Protein AF-A0A6A4DG60-F1 (afdb_monomer_lite)

pLDDT: mean 78.98, std 19.61, range [30.08, 98.12]

Secondary structure (DSSP, 8-state):
--------EEEEEEEETTEEEEEEEETTT--EEE---B-GGGT--TTTPPTT--HHHHHHHHHHHHHHTTT-S-TTSEEEEE-TTS-EEEEEEEEEEETTEEEEEEEEEEEEEE---HHHHHHHHHHHHHHHHHHHHHHHHHHHHHHHHHHHHHHHHHHHHHHHHHHHHHHHHHHHHHHHHHHHHHHHHHHHHHHHHHHHHHHHHHHHHHHHHHHHHHHHHHHHHHHHHHHHHHHHHHHHTS--------------------------

Radius of gyration: 66.09 Å; chains: 1; bounding box: 126×56×169 Å

Organism: NCBI:txid129364

Sequence (268 aa):
MDS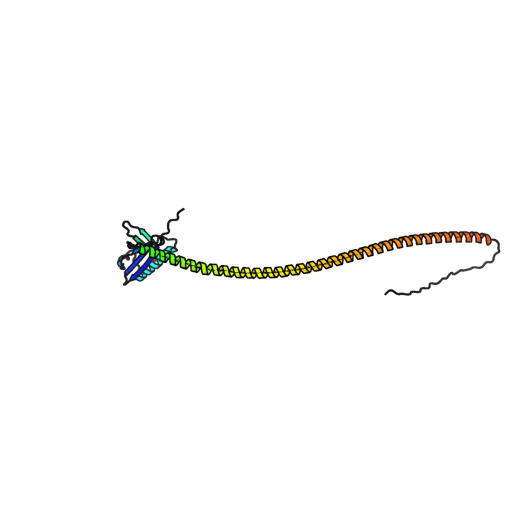APTCRYRYRLTIQSGQLRIWLEDVDSKKQWCTSRLNLENYVDLTNVLPNAKATDYVNIFHKLMNTAGDLVDSSLVSFERHKRQMFQLQLTVKVNVMQQYCLATYKFEMEPISLERIDVLESRMRDLEKEVRDLRLHGDTTHISDINSLGETVVKNERTIQKLGGDVTGLGATLGHLNGVVTSQTSSIEKLTGDANKLRQDLNGNDAEIRGLSRKVQELKLAQETTVSLDLQATAKVAAQAVGGFIGKVTLKVSSASTRRACSMWR

Structure (mmCIF, N/CA/C/O backbone):
data_AF-A0A6A4DG60-F1
#
_entry.id   AF-A0A6A4DG60-F1
#
loop_
_atom_site.group_PDB
_atom_site.id
_atom_site.type_symbol
_atom_site.label_atom_id
_atom_site.label_alt_id
_atom_site.label_comp_id
_atom_site.label_asym_id
_atom_site.label_entity_id
_atom_site.label_seq_id
_atom_site.pdbx_PDB_ins_code
_atom_site.Cartn_x
_atom_site.Cartn_y
_atom_site.Cartn_z
_atom_site.occupancy
_atom_site.B_iso_or_equiv
_atom_site.auth_seq_id
_atom_site.auth_comp_id
_atom_site.auth_asym_id
_atom_site.auth_atom_id
_atom_site.pdbx_PDB_model_num
ATOM 1 N N . MET A 1 1 ? -27.773 -8.674 4.940 1.00 31.75 1 MET A N 1
ATOM 2 C CA . MET A 1 1 ? -27.600 -9.885 5.766 1.00 31.75 1 MET A CA 1
ATOM 3 C C . MET A 1 1 ? -27.058 -9.395 7.090 1.00 31.75 1 MET A C 1
ATOM 5 O O . MET A 1 1 ? -25.871 -9.116 7.172 1.00 31.75 1 MET A O 1
ATOM 9 N N . ASP A 1 2 ? -27.944 -9.154 8.053 1.00 30.45 2 ASP A N 1
ATOM 10 C CA . ASP A 1 2 ? -27.576 -8.592 9.353 1.00 30.45 2 ASP A CA 1
ATOM 11 C C . ASP A 1 2 ? -26.876 -9.674 10.172 1.00 30.45 2 ASP A C 1
ATOM 13 O O . ASP A 1 2 ? -27.510 -10.619 10.646 1.00 30.45 2 ASP A O 1
ATOM 17 N N . SER A 1 3 ? -25.550 -9.580 10.292 1.00 30.08 3 SER A N 1
ATOM 18 C CA . SER A 1 3 ? -24.821 -10.373 11.276 1.00 30.08 3 SER A CA 1
ATOM 19 C C . SER A 1 3 ? -25.339 -9.984 12.657 1.00 30.08 3 SER A C 1
ATOM 21 O O . SER A 1 3 ? -25.403 -8.794 12.971 1.00 30.08 3 SER A O 1
ATOM 23 N N . ALA A 1 4 ? -25.720 -10.978 13.461 1.00 33.84 4 ALA A N 1
ATOM 24 C CA . ALA A 1 4 ? -26.176 -10.778 14.830 1.00 33.84 4 ALA A CA 1
ATOM 25 C C . ALA A 1 4 ? -25.233 -9.815 15.578 1.00 33.84 4 ALA A C 1
ATOM 27 O O . ALA A 1 4 ? -24.016 -9.939 15.420 1.00 33.84 4 ALA A O 1
ATOM 28 N N . PRO A 1 5 ? -25.754 -8.865 16.376 1.00 36.44 5 PRO A N 1
ATOM 29 C CA . PRO A 1 5 ? -24.901 -8.016 17.189 1.00 36.44 5 PRO A CA 1
ATOM 30 C C . PRO A 1 5 ? -24.110 -8.923 18.128 1.00 36.44 5 PRO A C 1
ATOM 32 O O . PRO A 1 5 ? -24.678 -9.585 19.001 1.00 36.44 5 PRO A O 1
ATOM 35 N N . THR A 1 6 ? -22.798 -8.996 17.914 1.00 44.72 6 THR A N 1
ATOM 36 C CA . THR A 1 6 ? -21.871 -9.631 18.845 1.00 44.72 6 THR A CA 1
ATOM 37 C C . THR A 1 6 ? -21.850 -8.754 20.086 1.00 44.72 6 THR A C 1
ATOM 39 O O . THR A 1 6 ? -21.029 -7.848 20.189 1.00 44.72 6 THR A O 1
ATOM 42 N N . CYS A 1 7 ? -22.814 -8.964 20.983 1.00 52.41 7 CYS A N 1
ATOM 43 C CA . CYS A 1 7 ? -22.962 -8.192 22.208 1.00 52.41 7 CYS A CA 1
ATOM 44 C C . CYS A 1 7 ? -21.626 -8.225 22.960 1.00 52.41 7 CYS A C 1
ATOM 46 O O . CYS A 1 7 ? -21.210 -9.269 23.474 1.00 52.41 7 CYS A O 1
ATOM 48 N N . ARG A 1 8 ? -20.901 -7.103 22.951 1.00 75.44 8 ARG A N 1
ATOM 49 C CA . ARG A 1 8 ? -19.569 -7.020 23.548 1.00 75.44 8 ARG A CA 1
ATOM 50 C C . ARG A 1 8 ? -19.741 -6.563 24.982 1.00 75.44 8 ARG A C 1
ATOM 52 O O . ARG A 1 8 ? -19.985 -5.391 25.242 1.00 75.44 8 ARG A O 1
ATOM 59 N N . TYR A 1 9 ? -19.625 -7.485 25.926 1.00 80.56 9 TYR A N 1
ATOM 60 C CA . TYR A 1 9 ? -19.723 -7.137 27.337 1.00 80.56 9 TYR A CA 1
ATOM 61 C C . TYR A 1 9 ? -18.395 -6.586 27.870 1.00 80.56 9 TYR A C 1
ATOM 63 O O . TYR A 1 9 ? -17.322 -7.140 27.625 1.00 80.56 9 TYR A O 1
ATOM 71 N N . ARG A 1 10 ? -18.466 -5.499 28.638 1.00 85.69 10 ARG A N 1
ATOM 72 C CA . ARG A 1 10 ? -17.372 -4.957 29.450 1.00 85.69 10 ARG A CA 1
ATOM 73 C C . ARG A 1 10 ? -17.606 -5.379 30.892 1.00 85.69 10 ARG A C 1
ATOM 75 O O . ARG A 1 10 ? -18.702 -5.207 31.406 1.00 85.69 10 ARG A O 1
ATOM 82 N N . TYR A 1 11 ? -16.591 -5.911 31.562 1.00 88.31 11 TYR A N 1
ATOM 83 C CA . TYR A 1 11 ? -16.739 -6.417 32.926 1.00 88.31 11 TYR A CA 1
ATOM 84 C C . TYR A 1 11 ? -15.703 -5.819 33.874 1.00 88.31 11 TYR A C 1
ATOM 86 O O . TYR A 1 11 ? -14.671 -5.285 33.463 1.00 88.31 11 TYR A O 1
ATOM 94 N N . ARG A 1 12 ? -15.984 -5.928 35.171 1.00 88.19 12 ARG A N 1
ATOM 95 C CA . ARG A 1 12 ? -15.050 -5.615 36.250 1.00 88.19 12 ARG A CA 1
ATOM 96 C C . ARG A 1 12 ? -15.292 -6.579 37.406 1.00 88.19 12 ARG A C 1
ATOM 98 O O . ARG A 1 12 ? -16.395 -6.623 37.945 1.00 88.19 12 ARG A O 1
ATOM 105 N N . LEU A 1 13 ? -14.262 -7.323 37.806 1.00 90.25 13 LEU A N 1
ATOM 106 C CA . LEU A 1 13 ? -14.281 -8.094 39.051 1.00 90.25 13 LEU A CA 1
ATOM 107 C C . LEU A 1 13 ? -13.551 -7.296 40.127 1.00 90.25 13 LEU A C 1
ATOM 109 O O . LEU A 1 13 ? -12.468 -6.766 39.888 1.00 90.25 13 LEU A O 1
ATOM 113 N N . THR A 1 14 ? -14.138 -7.206 41.313 1.00 89.62 14 THR A N 1
ATOM 114 C CA . THR A 1 14 ? -13.514 -6.555 42.468 1.00 89.62 14 THR A CA 1
ATOM 115 C C . THR A 1 14 ? -13.614 -7.457 43.683 1.00 89.62 14 THR A C 1
ATOM 117 O O . THR A 1 14 ? -14.636 -8.110 43.888 1.00 89.62 14 THR A O 1
ATOM 120 N N . ILE A 1 15 ? -12.557 -7.485 44.494 1.00 88.44 15 ILE A N 1
ATOM 121 C CA . ILE A 1 15 ? -12.552 -8.167 45.785 1.00 88.44 15 ILE A CA 1
ATOM 122 C C . ILE A 1 15 ? -12.309 -7.133 46.885 1.00 88.44 15 ILE A C 1
ATOM 124 O O . ILE A 1 15 ? -11.339 -6.379 46.841 1.00 88.44 15 ILE A O 1
ATOM 128 N N . GLN A 1 16 ? -13.224 -7.049 47.846 1.00 86.44 16 GLN A N 1
ATOM 129 C CA . GLN A 1 16 ? -13.123 -6.145 48.995 1.00 86.44 16 GLN A CA 1
ATOM 130 C C . GLN A 1 16 ? -13.434 -6.938 50.257 1.00 86.44 16 GLN A C 1
ATOM 132 O O . GLN A 1 16 ? -14.489 -7.562 50.341 1.00 86.44 16 GLN A O 1
ATOM 137 N N . SER A 1 17 ? -12.509 -6.939 51.220 1.00 83.81 17 SER A N 1
ATOM 138 C CA . SER A 1 17 ? -12.643 -7.696 52.477 1.00 83.81 17 SER A CA 1
ATOM 139 C C . SER A 1 17 ? -12.960 -9.186 52.267 1.00 83.81 17 SER A C 1
ATOM 141 O O . SER A 1 17 ? -13.747 -9.770 53.001 1.00 83.81 17 SER A O 1
ATOM 143 N N . GLY A 1 18 ? -12.384 -9.799 51.224 1.00 81.31 18 GLY A N 1
ATOM 144 C CA . GLY A 1 18 ? -12.624 -11.204 50.868 1.00 81.31 18 GLY A CA 1
ATOM 145 C C . GLY A 1 18 ? -13.935 -11.474 50.120 1.00 81.31 18 GLY A C 1
ATOM 146 O O . GLY A 1 18 ? -14.163 -12.608 49.709 1.00 81.31 18 GLY A O 1
ATOM 147 N N . GLN A 1 19 ? -14.764 -10.452 49.894 1.00 88.31 19 GLN A N 1
ATOM 148 C CA . GLN A 1 19 ? -16.028 -10.575 49.172 1.00 88.31 19 GLN A CA 1
ATOM 149 C C . GLN A 1 19 ? -15.863 -10.183 47.707 1.00 88.31 19 GLN A C 1
ATOM 151 O O . GLN A 1 19 ? -15.336 -9.110 47.397 1.00 88.31 19 GLN A O 1
ATOM 156 N N . LEU A 1 20 ? -16.348 -11.040 46.814 1.00 90.25 20 LEU A N 1
ATOM 157 C CA . LEU A 1 20 ? -16.358 -10.817 45.375 1.00 90.25 20 LEU A CA 1
ATOM 158 C C . LEU A 1 20 ? -17.560 -9.956 44.979 1.00 90.25 20 LEU A C 1
ATOM 160 O O . LEU A 1 20 ? -18.687 -10.191 45.408 1.00 90.25 20 LEU A O 1
ATOM 164 N N . ARG A 1 21 ? -17.328 -8.973 44.114 1.00 91.06 21 ARG A N 1
ATOM 165 C CA . ARG A 1 21 ? -18.372 -8.240 43.400 1.00 91.06 21 ARG A CA 1
ATOM 166 C C . ARG A 1 21 ? -18.043 -8.201 41.914 1.00 91.06 21 ARG A C 1
ATOM 168 O O . ARG A 1 21 ? -16.939 -7.799 41.535 1.00 91.06 21 ARG A O 1
ATOM 175 N N . ILE A 1 22 ? -19.017 -8.583 41.097 1.00 90.88 22 ILE A N 1
ATOM 176 C CA . ILE A 1 22 ? -18.923 -8.598 39.639 1.00 90.88 22 ILE A CA 1
ATOM 177 C C . ILE A 1 22 ? -19.819 -7.491 39.096 1.00 90.88 22 ILE A C 1
ATOM 179 O O . ILE A 1 22 ? -20.991 -7.410 39.457 1.00 90.88 22 ILE A O 1
ATOM 183 N N . TRP A 1 23 ? -19.265 -6.655 38.225 1.00 91.38 23 TRP A N 1
ATOM 184 C CA . TRP A 1 23 ? -19.994 -5.655 37.453 1.00 91.38 23 TRP A CA 1
ATOM 185 C C . TRP A 1 23 ? -19.868 -5.971 35.964 1.00 91.38 23 TRP A C 1
ATOM 187 O O . TRP A 1 23 ? -18.791 -6.362 35.500 1.00 91.38 23 TRP A O 1
ATOM 197 N N . LEU A 1 24 ? -20.963 -5.799 35.231 1.00 88.75 24 LEU A N 1
ATOM 198 C CA . LEU A 1 24 ? -21.060 -6.066 33.803 1.00 88.75 24 LEU A CA 1
ATOM 199 C C . LEU A 1 24 ? -21.816 -4.931 33.113 1.00 88.75 24 LEU A C 1
ATOM 201 O O . LEU A 1 24 ? -22.856 -4.500 33.601 1.00 88.75 24 LEU A O 1
ATOM 205 N N . GLU A 1 25 ? -21.321 -4.495 31.963 1.00 88.56 25 GLU A N 1
ATOM 206 C CA . GLU A 1 25 ? -21.954 -3.535 31.065 1.00 88.56 25 GLU A CA 1
ATOM 207 C C . GLU A 1 25 ? -22.058 -4.136 29.666 1.00 88.56 25 GLU A C 1
ATOM 209 O O . GLU A 1 25 ? -21.081 -4.646 29.121 1.00 88.56 25 GLU A O 1
ATOM 214 N N . ASP A 1 26 ? -23.233 -4.034 29.064 1.00 86.06 26 ASP A N 1
ATOM 215 C CA . ASP A 1 26 ? -23.409 -4.208 27.625 1.00 86.06 26 ASP A CA 1
ATOM 216 C C . ASP A 1 26 ? -22.914 -2.938 26.914 1.00 86.06 26 ASP A C 1
ATOM 218 O O . ASP A 1 26 ? -23.450 -1.850 27.138 1.00 86.06 26 ASP A O 1
ATOM 222 N N . VAL A 1 27 ? -21.880 -3.053 26.075 1.00 83.38 27 VAL A N 1
ATOM 223 C CA . VAL A 1 27 ? -21.260 -1.890 25.423 1.00 83.38 27 VAL A CA 1
ATOM 224 C C . VAL A 1 27 ? -22.217 -1.190 24.452 1.00 83.38 27 VAL A C 1
ATOM 226 O O . VAL A 1 27 ? -22.116 0.031 24.314 1.00 83.38 27 VAL A O 1
ATOM 229 N N . ASP A 1 28 ? -23.171 -1.901 23.855 1.00 82.31 28 ASP A N 1
ATOM 230 C CA . ASP A 1 28 ? -24.085 -1.352 22.852 1.00 82.31 28 ASP A CA 1
ATOM 231 C C . ASP A 1 28 ? -25.275 -0.656 23.525 1.00 82.31 28 ASP A C 1
ATOM 233 O O . ASP A 1 28 ? -25.578 0.528 23.292 1.00 82.31 28 ASP A O 1
ATOM 237 N N . SER A 1 29 ? -25.952 -1.390 24.414 1.00 83.69 29 SER A N 1
ATOM 238 C CA . SER A 1 29 ? -27.154 -0.888 25.086 1.00 83.69 29 SER A CA 1
ATOM 239 C C . SER A 1 29 ? -26.860 -0.040 26.322 1.00 83.69 29 SER A C 1
ATOM 241 O O . SER A 1 29 ? -27.758 0.655 26.799 1.00 83.69 29 SER A O 1
ATOM 243 N N . LYS A 1 30 ? -25.623 -0.081 26.832 1.00 87.12 30 LYS A N 1
ATOM 244 C CA . LYS A 1 30 ? -25.176 0.553 28.084 1.00 87.12 30 LYS A CA 1
ATOM 245 C C . LYS A 1 30 ? -25.900 0.081 29.333 1.00 87.12 30 LYS A C 1
ATOM 247 O O . LYS A 1 30 ? -25.758 0.693 30.386 1.00 87.12 30 LYS A O 1
ATOM 252 N N . LYS A 1 31 ? -26.656 -1.012 29.250 1.00 86.19 31 LYS A N 1
ATOM 253 C CA . LYS A 1 31 ? -27.272 -1.628 30.425 1.00 86.19 31 LYS A CA 1
ATOM 254 C C . LYS A 1 31 ? -26.194 -2.229 31.307 1.00 86.19 31 LYS A C 1
ATOM 256 O O . LYS A 1 31 ? -25.243 -2.825 30.804 1.00 86.19 31 LYS A O 1
ATOM 261 N N . GLN A 1 32 ? -26.366 -2.068 32.612 1.00 89.69 32 GLN A N 1
ATOM 262 C CA . GLN A 1 32 ? -25.414 -2.543 33.600 1.00 89.69 32 GLN A CA 1
ATOM 263 C C . GLN A 1 32 ? -26.079 -3.471 34.606 1.00 89.69 32 GLN A C 1
ATOM 265 O O . GLN A 1 32 ? -27.248 -3.298 34.956 1.00 89.69 32 GLN A O 1
ATOM 270 N N . TRP A 1 33 ? -25.300 -4.431 35.089 1.00 90.50 33 TRP A N 1
ATOM 271 C CA . TRP A 1 33 ? -25.695 -5.376 36.122 1.00 90.50 33 TRP A CA 1
ATOM 272 C C . TRP A 1 33 ? -24.580 -5.535 37.148 1.00 90.50 33 TRP A C 1
ATOM 274 O O . TRP A 1 33 ? -23.394 -5.461 36.815 1.00 90.50 33 TRP A O 1
ATOM 284 N N . CYS A 1 34 ? -24.954 -5.779 38.400 1.00 89.38 34 CYS A N 1
ATOM 285 C CA . CYS A 1 34 ? -24.008 -6.029 39.480 1.00 89.38 34 CYS A CA 1
ATOM 286 C C . CYS A 1 34 ? -24.479 -7.194 40.344 1.00 89.38 34 CYS A C 1
ATOM 288 O O . CYS A 1 34 ? -25.669 -7.346 40.605 1.00 89.38 34 CYS A O 1
ATOM 290 N N . THR A 1 35 ? -23.541 -8.003 40.825 1.00 90.12 35 THR A N 1
ATOM 291 C CA . THR A 1 35 ? -23.834 -8.946 41.908 1.00 90.12 35 THR A CA 1
ATOM 292 C C . THR A 1 35 ? -23.874 -8.209 43.247 1.00 90.12 35 THR A C 1
ATOM 294 O O . THR A 1 35 ? -23.211 -7.180 43.439 1.00 90.12 35 THR A O 1
ATOM 297 N N . SER A 1 36 ? -24.565 -8.787 44.227 1.00 87.50 36 SER A N 1
ATOM 298 C CA . SER A 1 36 ? -24.343 -8.455 45.635 1.00 87.50 36 SER A CA 1
ATOM 299 C C . SER A 1 36 ? -22.896 -8.793 46.051 1.00 87.50 36 SER A C 1
ATOM 301 O O . SER A 1 36 ? -22.090 -9.293 45.256 1.00 87.50 36 SER A O 1
ATOM 303 N N . ARG A 1 37 ? -22.505 -8.456 47.288 1.00 87.56 37 ARG A N 1
ATOM 304 C CA . ARG A 1 37 ? -21.190 -8.858 47.816 1.00 87.56 37 ARG A CA 1
ATOM 305 C C . ARG A 1 37 ? -21.229 -10.357 48.120 1.00 87.56 37 ARG A C 1
ATOM 307 O O . ARG A 1 37 ? -21.944 -10.779 49.023 1.00 87.56 37 ARG A O 1
ATOM 314 N N . LEU A 1 38 ? -20.480 -11.144 47.354 1.00 88.88 38 LEU A N 1
ATOM 315 C CA . LEU A 1 38 ? -20.484 -12.600 47.423 1.00 88.88 38 LEU A CA 1
ATOM 316 C C . LEU A 1 38 ? -19.348 -13.104 48.318 1.00 88.88 38 LEU A C 1
ATOM 318 O O . LEU A 1 38 ? -18.174 -12.845 48.047 1.00 88.88 38 LEU A O 1
ATOM 322 N N . ASN A 1 39 ? -19.698 -13.854 49.361 1.00 88.88 39 ASN A N 1
ATOM 323 C CA . ASN A 1 39 ? -18.745 -14.674 50.107 1.00 88.88 39 ASN A CA 1
ATOM 324 C C . ASN A 1 39 ? -18.365 -15.913 49.286 1.00 88.88 39 ASN A C 1
ATOM 326 O O . ASN A 1 39 ? -19.061 -16.264 48.336 1.00 88.88 39 ASN A O 1
ATOM 330 N N . LEU A 1 40 ? -17.288 -16.600 49.676 1.00 86.06 40 LEU A N 1
ATOM 331 C CA . LEU A 1 40 ? -16.830 -17.825 49.008 1.00 86.06 40 LEU A CA 1
ATOM 332 C C . LEU A 1 40 ? -17.940 -18.889 48.913 1.00 86.06 40 LEU A C 1
ATOM 334 O O . LEU A 1 40 ? -18.150 -19.467 47.854 1.00 86.06 40 LEU A O 1
ATOM 338 N N . GLU A 1 41 ? -18.706 -19.067 49.988 1.00 86.56 41 GLU A N 1
ATOM 339 C CA . GLU A 1 41 ? -19.849 -19.991 50.080 1.00 86.56 41 GLU A CA 1
ATOM 340 C C . GLU A 1 41 ? -21.007 -19.672 49.115 1.00 86.56 41 GLU A C 1
ATOM 342 O O . GLU A 1 41 ? -21.817 -20.542 48.820 1.00 86.56 41 GLU A O 1
ATOM 347 N N . ASN A 1 42 ? -21.083 -18.442 48.592 1.00 86.69 42 ASN A N 1
ATOM 348 C CA . ASN A 1 42 ? -22.170 -18.029 47.700 1.00 86.69 42 ASN A CA 1
ATOM 349 C C . ASN A 1 42 ? -21.943 -18.462 46.246 1.00 86.69 42 ASN A C 1
ATOM 351 O O . ASN A 1 42 ? -22.861 -18.367 45.437 1.00 86.69 42 ASN A O 1
ATOM 355 N N . TYR A 1 43 ? -20.723 -18.868 45.889 1.00 84.62 43 TYR A N 1
ATOM 356 C CA . TYR A 1 43 ? -20.392 -19.308 44.530 1.00 84.62 43 TYR A CA 1
ATOM 357 C C . TYR A 1 43 ? -19.584 -20.605 44.484 1.00 84.62 43 TYR A C 1
ATOM 359 O O . TYR A 1 43 ? -19.445 -21.178 43.404 1.00 84.62 43 TYR A O 1
ATOM 367 N N . VAL A 1 44 ? -19.072 -21.081 45.622 1.00 86.50 44 VAL A N 1
ATOM 368 C CA . VAL A 1 44 ? -18.384 -22.367 45.734 1.00 86.50 44 VAL A CA 1
ATOM 369 C C . VAL A 1 44 ? -19.269 -23.371 46.464 1.00 86.50 44 VAL A C 1
ATOM 371 O O . VAL A 1 44 ? -19.682 -23.142 47.597 1.00 86.50 44 VAL A O 1
ATOM 374 N N . ASP A 1 45 ? -19.513 -24.503 45.818 1.00 84.56 45 ASP A N 1
ATOM 375 C CA . ASP A 1 45 ? -20.213 -25.668 46.332 1.00 84.56 45 ASP A CA 1
ATOM 376 C C . ASP A 1 45 ? -19.311 -26.917 46.282 1.00 84.56 45 ASP A C 1
ATOM 378 O O . ASP A 1 45 ? -18.160 -26.884 45.842 1.00 84.56 45 ASP A O 1
ATOM 382 N N . LEU A 1 46 ? -19.831 -28.057 46.742 1.00 81.06 46 LEU A N 1
ATOM 383 C CA . LEU A 1 46 ? -19.087 -29.323 46.754 1.00 81.06 46 LEU A CA 1
ATOM 384 C C . LEU A 1 46 ? -18.746 -29.854 45.350 1.00 81.06 46 LEU A C 1
ATOM 386 O O . LEU A 1 46 ? -17.899 -30.735 45.225 1.00 81.06 46 LEU A O 1
ATOM 390 N N . THR A 1 47 ? -19.404 -29.354 44.304 1.00 78.12 47 THR A N 1
ATOM 391 C CA . THR A 1 47 ? -19.241 -29.809 42.916 1.00 78.12 47 THR A CA 1
ATOM 392 C C . THR A 1 47 ? -18.241 -28.968 42.127 1.00 78.12 47 THR A C 1
ATOM 394 O O . THR A 1 47 ? -17.695 -29.444 41.131 1.00 78.12 47 THR A O 1
ATOM 397 N N . ASN A 1 48 ? -17.970 -27.739 42.573 1.00 83.75 48 ASN A N 1
ATOM 398 C CA . ASN A 1 48 ? -17.083 -26.800 41.893 1.00 83.75 48 ASN A CA 1
ATOM 399 C C . ASN A 1 48 ? -15.876 -26.354 42.747 1.00 83.75 48 ASN A C 1
ATOM 401 O O . ASN A 1 48 ? -15.035 -25.604 42.253 1.00 83.75 48 ASN A O 1
ATOM 405 N N . VAL A 1 49 ? -15.743 -26.836 43.989 1.00 84.44 49 VAL A N 1
ATOM 406 C CA . VAL A 1 49 ? -14.614 -26.501 44.867 1.00 84.44 49 VAL A CA 1
ATOM 407 C C . VAL A 1 49 ? -13.267 -26.948 44.293 1.00 84.44 49 VAL A C 1
ATOM 409 O O . VAL A 1 49 ? -13.043 -28.106 43.939 1.00 84.44 49 VAL A O 1
ATOM 412 N N . LEU A 1 50 ? -12.330 -26.006 44.247 1.00 82.81 50 LEU A N 1
ATOM 413 C CA . LEU A 1 50 ? -10.936 -26.242 43.902 1.00 82.81 50 LEU A CA 1
ATOM 414 C C . LEU A 1 50 ? -10.112 -26.496 45.178 1.00 82.81 50 LEU A C 1
ATOM 416 O O . LEU A 1 50 ? -10.182 -25.692 46.117 1.00 82.81 50 LEU A O 1
ATOM 420 N N . PRO A 1 51 ? -9.300 -27.570 45.233 1.00 77.25 51 PRO A N 1
ATOM 421 C CA . PRO A 1 51 ? -8.464 -27.865 46.394 1.00 77.25 51 PRO A CA 1
ATOM 422 C C . PRO A 1 51 ? -7.500 -26.715 46.711 1.00 77.25 51 PRO A C 1
ATOM 424 O O . PRO A 1 51 ? -6.806 -26.223 45.823 1.00 77.25 51 PRO A O 1
ATOM 427 N N . ASN A 1 52 ? -7.429 -26.313 47.984 1.00 78.62 52 ASN A N 1
ATOM 428 C CA . ASN A 1 52 ? -6.557 -25.244 48.500 1.00 78.62 52 ASN A CA 1
ATOM 429 C C . ASN A 1 52 ? -6.757 -23.845 47.879 1.00 78.62 52 ASN A C 1
ATOM 431 O O . ASN A 1 52 ? -5.930 -22.961 48.110 1.00 78.62 52 ASN A O 1
ATOM 435 N N . ALA A 1 53 ? -7.837 -23.615 47.128 1.00 84.81 53 ALA A N 1
ATOM 436 C CA . ALA A 1 53 ? -8.089 -22.329 46.488 1.00 84.81 53 ALA A CA 1
ATOM 437 C C . ALA A 1 53 ? -8.726 -21.318 47.452 1.00 84.81 53 ALA A C 1
ATOM 439 O O . ALA A 1 53 ? -9.720 -21.599 48.127 1.00 84.81 53 ALA A O 1
ATOM 440 N N . LYS A 1 54 ? -8.176 -20.104 47.477 1.00 86.88 54 LYS A N 1
ATOM 441 C CA . LYS A 1 54 ? -8.746 -18.943 48.168 1.00 86.88 54 LYS A CA 1
ATOM 442 C C . LYS A 1 54 ? -9.628 -18.140 47.215 1.00 86.88 54 LYS A C 1
ATOM 444 O O . LYS A 1 54 ? -9.505 -18.249 46.000 1.00 86.88 54 LYS A O 1
ATOM 449 N N . ALA A 1 55 ? -10.459 -17.248 47.758 1.00 85.44 55 ALA A N 1
ATOM 450 C CA . ALA A 1 55 ? -11.308 -16.347 46.966 1.00 85.44 55 ALA A CA 1
ATOM 451 C C . ALA A 1 55 ? -10.529 -15.578 45.875 1.00 85.44 55 ALA A C 1
ATOM 453 O O . ALA A 1 55 ? -11.023 -15.397 44.767 1.00 85.44 55 ALA A O 1
ATOM 454 N N . THR A 1 56 ? -9.285 -15.176 46.153 1.00 87.69 56 THR A N 1
ATOM 455 C CA . THR A 1 56 ? -8.398 -14.524 45.176 1.00 87.69 56 THR A CA 1
ATOM 456 C C . THR A 1 56 ? -8.056 -15.415 43.985 1.00 87.69 56 THR A C 1
ATOM 458 O O . THR A 1 56 ? -7.981 -14.926 42.861 1.00 87.69 56 THR A O 1
ATOM 461 N N . ASP A 1 57 ? -7.884 -16.717 44.212 1.00 88.12 57 ASP A N 1
ATOM 462 C CA . ASP A 1 57 ? -7.531 -17.677 43.167 1.00 88.12 57 ASP A CA 1
ATOM 463 C C . ASP A 1 57 ? -8.711 -17.876 42.213 1.00 88.12 57 ASP A C 1
ATOM 465 O O . ASP A 1 57 ? -8.535 -17.808 40.997 1.00 88.12 57 ASP A O 1
ATOM 469 N N . TYR A 1 58 ? -9.932 -17.992 42.750 1.00 87.56 58 TYR A N 1
ATOM 470 C CA . TYR A 1 58 ? -11.156 -18.024 41.942 1.00 87.56 58 TYR A CA 1
ATOM 471 C C . TYR A 1 58 ? -11.316 -16.755 41.100 1.00 87.56 58 TYR A C 1
ATOM 473 O O . TYR A 1 58 ? -11.560 -16.844 39.900 1.00 87.56 58 TYR A O 1
ATOM 481 N N . VAL A 1 59 ? -11.113 -15.570 41.687 1.00 86.88 59 VAL A N 1
ATOM 482 C CA . VAL A 1 59 ? -11.208 -14.299 40.947 1.00 86.88 59 VAL A CA 1
ATOM 483 C C . VAL A 1 59 ? -10.191 -14.231 39.811 1.00 86.88 59 VAL A C 1
ATOM 485 O O . VAL A 1 59 ? -10.544 -13.809 38.711 1.00 86.88 59 VAL A O 1
ATOM 488 N N . ASN A 1 60 ? -8.957 -14.685 40.037 1.00 87.25 60 ASN A N 1
ATOM 489 C CA . ASN A 1 60 ? -7.932 -14.737 38.996 1.00 87.25 60 ASN A CA 1
ATOM 490 C C . ASN A 1 60 ? -8.320 -15.697 37.862 1.00 87.25 60 ASN A C 1
ATOM 492 O O . ASN A 1 60 ? -8.137 -15.370 36.687 1.00 87.25 60 ASN A O 1
ATOM 496 N N . ILE A 1 61 ? -8.897 -16.855 38.196 1.00 86.31 61 ILE A N 1
ATOM 497 C CA . ILE A 1 61 ? -9.407 -17.821 37.215 1.00 86.31 61 ILE A CA 1
ATOM 498 C C . ILE A 1 61 ? -10.549 -17.206 36.403 1.00 86.31 61 ILE A C 1
ATOM 500 O O . ILE A 1 61 ? -10.512 -17.255 35.175 1.00 86.31 61 ILE A O 1
ATOM 504 N N . PHE A 1 62 ? -11.525 -16.578 37.061 1.00 87.88 62 PHE A N 1
ATOM 505 C CA . PHE A 1 62 ? -12.643 -15.913 36.390 1.00 87.88 62 PHE A CA 1
ATOM 506 C C . PHE A 1 62 ? -12.157 -14.777 35.492 1.00 87.88 62 PHE A C 1
ATOM 508 O O . PHE A 1 62 ? -12.603 -14.658 34.356 1.00 87.88 62 PHE A O 1
ATOM 515 N N . HIS A 1 63 ? -11.193 -13.979 35.954 1.00 86.19 63 HIS A N 1
ATOM 516 C CA . HIS A 1 63 ? -10.605 -12.906 35.160 1.00 86.19 63 HIS A CA 1
ATOM 517 C C . HIS A 1 63 ? -9.887 -13.442 33.917 1.00 86.19 63 HIS A C 1
ATOM 519 O O . HIS A 1 63 ? -10.033 -12.885 32.830 1.00 86.19 63 HIS A O 1
ATOM 525 N N . LYS A 1 64 ? -9.128 -14.536 34.059 1.00 85.06 64 LYS A N 1
ATOM 526 C CA . LYS A 1 64 ? -8.480 -15.211 32.931 1.00 85.06 64 LYS A CA 1
ATOM 527 C C . LYS A 1 64 ? -9.520 -15.733 31.941 1.00 85.06 64 LYS A C 1
ATOM 529 O O . LYS A 1 64 ? -9.382 -15.492 30.749 1.00 85.06 64 LYS A O 1
ATOM 534 N N . LEU A 1 65 ? -10.578 -16.376 32.434 1.00 83.44 65 LEU A N 1
ATOM 535 C CA . LEU A 1 65 ? -11.650 -16.923 31.606 1.00 83.44 65 LEU A CA 1
ATOM 536 C C . LEU A 1 65 ? -12.379 -15.830 30.811 1.00 83.44 65 LEU A C 1
ATOM 538 O O . LEU A 1 65 ? -12.554 -15.964 29.604 1.00 83.44 65 LEU A O 1
ATOM 542 N N . MET A 1 66 ? -12.735 -14.726 31.471 1.00 80.12 66 MET A N 1
ATOM 543 C CA . MET A 1 66 ? -13.441 -13.597 30.858 1.00 80.12 66 MET A CA 1
ATOM 544 C C . MET A 1 66 ? -12.584 -12.844 29.824 1.00 80.12 66 MET A C 1
ATOM 546 O O . MET A 1 66 ? -13.126 -12.341 28.845 1.00 80.12 66 MET A O 1
ATOM 550 N N . ASN A 1 67 ? -11.256 -12.813 29.990 1.00 78.88 67 ASN A N 1
ATOM 551 C CA . ASN A 1 67 ? -10.335 -12.276 28.982 1.00 78.88 67 ASN A CA 1
ATOM 552 C C . ASN A 1 67 ? -10.166 -13.224 27.783 1.00 78.88 67 ASN A C 1
ATOM 554 O O . ASN A 1 67 ? -10.133 -12.775 26.642 1.00 78.88 67 ASN A O 1
ATOM 558 N N . THR A 1 68 ? -10.049 -14.535 28.027 1.00 70.62 68 THR A N 1
ATOM 559 C CA . THR A 1 68 ? -9.829 -15.543 26.972 1.00 70.62 68 THR A CA 1
ATOM 560 C C . THR A 1 68 ? -11.088 -15.828 26.147 1.00 70.62 68 THR A C 1
ATOM 562 O O . THR A 1 68 ? -10.975 -16.236 24.993 1.00 70.62 68 THR A O 1
ATOM 565 N N . ALA A 1 69 ? -12.283 -15.565 26.687 1.00 61.00 69 ALA A N 1
ATOM 566 C CA . ALA A 1 69 ? -13.557 -15.717 25.978 1.00 61.00 69 ALA A CA 1
ATOM 567 C C . ALA A 1 69 ? -13.670 -14.865 24.694 1.00 61.00 69 ALA A C 1
ATOM 569 O O . ALA A 1 69 ? -14.523 -15.149 23.858 1.00 61.00 69 ALA A O 1
ATOM 570 N N . GLY A 1 70 ? -12.816 -13.847 24.519 1.00 52.97 70 GLY A N 1
ATOM 571 C CA . GLY A 1 70 ? -12.728 -13.063 23.282 1.00 52.97 70 GLY A CA 1
ATOM 572 C C . GLY A 1 70 ? -11.923 -13.714 22.146 1.00 52.97 70 GLY A C 1
ATOM 573 O O . GLY A 1 70 ? -12.139 -13.342 20.998 1.00 52.97 70 GLY A O 1
ATOM 574 N N . ASP A 1 71 ? -11.041 -14.675 22.449 1.00 52.09 71 ASP A N 1
ATOM 575 C CA . ASP A 1 71 ? -10.062 -15.248 21.501 1.00 52.09 71 ASP A CA 1
ATOM 576 C C . ASP A 1 71 ? -10.291 -16.738 21.185 1.00 52.09 71 ASP A C 1
ATOM 578 O O . ASP A 1 71 ? -9.745 -17.258 20.209 1.00 52.09 71 ASP A O 1
ATOM 582 N N . LEU A 1 72 ? -11.063 -17.465 22.001 1.00 45.88 72 LEU A N 1
ATOM 583 C CA . LEU A 1 72 ? -11.217 -18.915 21.861 1.00 45.88 72 LEU A CA 1
ATOM 584 C C . LEU A 1 72 ? -12.522 -19.291 21.143 1.00 45.88 72 LEU A C 1
ATOM 586 O O . LEU A 1 72 ? -13.600 -18.830 21.503 1.00 45.88 72 LEU A O 1
ATOM 590 N N . VAL A 1 73 ? -12.422 -20.239 20.205 1.00 48.97 73 VAL A N 1
ATOM 591 C CA . VAL A 1 73 ? -13.523 -20.890 19.452 1.00 48.97 73 VAL A CA 1
ATOM 592 C C . VAL A 1 73 ? -14.582 -21.545 20.367 1.00 48.97 73 VAL A C 1
ATOM 594 O O . VAL A 1 73 ? -15.657 -21.931 19.920 1.00 48.97 73 VAL A O 1
ATOM 597 N N . ASP A 1 74 ? -14.305 -21.645 21.666 1.00 51.16 74 ASP A N 1
ATOM 598 C CA . ASP A 1 74 ? -15.157 -22.267 22.675 1.00 51.16 74 ASP A CA 1
ATOM 599 C C . ASP A 1 74 ? -15.952 -21.181 23.435 1.00 51.16 74 ASP A C 1
ATOM 601 O O . ASP A 1 74 ? -15.759 -20.956 24.632 1.00 51.16 74 ASP A O 1
ATOM 605 N N . SER A 1 75 ? -16.886 -20.500 22.750 1.00 55.69 75 SER A N 1
ATOM 606 C CA . SER A 1 75 ? -17.866 -19.563 23.355 1.00 55.69 75 SER A CA 1
ATOM 607 C C . SER A 1 75 ? -18.798 -20.221 24.396 1.00 55.69 75 SER A C 1
ATOM 609 O O . SER A 1 75 ? -19.743 -19.607 24.878 1.00 55.69 75 SER A O 1
ATOM 611 N N . SER A 1 76 ? -18.544 -21.485 24.736 1.00 61.22 76 SER A N 1
ATOM 612 C CA . SER A 1 76 ? -19.280 -22.324 25.675 1.00 61.22 76 SER A CA 1
ATOM 613 C C . SER A 1 76 ? -18.866 -22.118 27.142 1.00 61.22 76 SER A C 1
ATOM 615 O O . SER A 1 76 ? -19.610 -22.511 28.037 1.00 61.22 76 SER A O 1
ATOM 617 N N . LEU A 1 77 ? -17.699 -21.511 27.413 1.00 71.38 77 LEU A N 1
ATOM 618 C CA . LEU A 1 77 ? -17.154 -21.384 28.777 1.00 71.38 77 LEU A CA 1
ATOM 619 C C . LEU A 1 77 ? -17.649 -20.162 29.551 1.00 71.38 77 LEU A C 1
ATOM 621 O O . LEU A 1 77 ? -17.608 -20.151 30.780 1.00 71.38 77 LEU A O 1
ATOM 625 N N . VAL A 1 78 ? -18.100 -19.133 28.843 1.00 77.56 78 VAL A N 1
ATOM 626 C CA . VAL A 1 78 ? -18.728 -17.952 29.429 1.00 77.56 78 VAL A CA 1
ATOM 627 C C . VAL A 1 78 ? -20.054 -17.784 28.722 1.00 77.56 78 VAL A C 1
ATOM 629 O O . VAL A 1 78 ? -20.089 -17.501 27.528 1.00 77.56 78 VAL A O 1
ATOM 632 N N . SER A 1 79 ? -21.142 -17.982 29.454 1.00 78.44 79 SER A N 1
ATOM 633 C CA . SER A 1 79 ? -22.488 -17.810 28.922 1.00 78.44 79 SER A CA 1
ATOM 634 C C . SER A 1 79 ? -23.248 -16.763 29.716 1.00 78.44 79 SER A C 1
ATOM 636 O O . SER A 1 79 ? -23.079 -16.591 30.926 1.00 78.44 79 SER A O 1
ATOM 638 N N . PHE A 1 80 ? -24.067 -16.029 28.977 1.00 77.69 80 PHE A N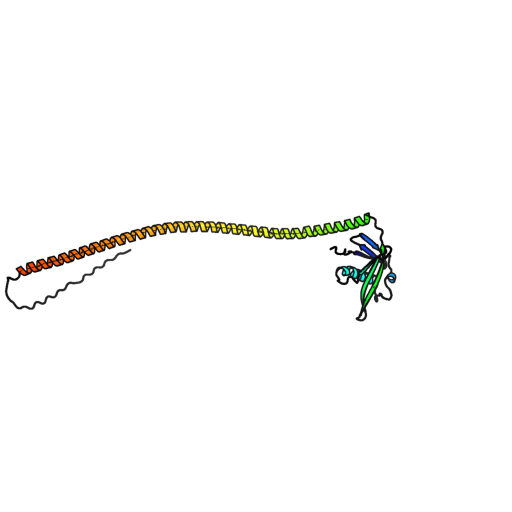 1
ATOM 639 C CA . PHE A 1 80 ? -24.860 -14.924 29.472 1.00 77.69 80 PHE A CA 1
ATOM 640 C C . PHE A 1 80 ? -26.326 -15.273 29.243 1.00 77.69 80 PHE A C 1
ATOM 642 O O . PHE A 1 80 ? -26.804 -15.252 28.108 1.00 77.69 80 PHE A O 1
ATOM 649 N N . GLU A 1 81 ? -27.042 -15.614 30.311 1.00 76.00 81 GLU A N 1
ATOM 650 C CA . GLU A 1 81 ? -28.459 -15.954 30.234 1.00 76.00 81 GLU A CA 1
ATOM 651 C C . GLU A 1 81 ? -29.313 -14.822 30.796 1.00 76.00 81 GLU A C 1
ATOM 653 O O . GLU A 1 81 ? -29.188 -14.404 31.951 1.00 76.00 81 GLU A O 1
ATOM 658 N N . ARG A 1 82 ? -30.232 -14.320 29.968 1.00 69.69 82 ARG A N 1
ATOM 659 C CA . ARG A 1 82 ? -31.211 -13.327 30.401 1.00 69.69 82 ARG A CA 1
ATOM 660 C C . ARG A 1 82 ? -32.455 -14.038 30.922 1.00 69.69 82 ARG A C 1
ATOM 662 O O . ARG A 1 82 ? -33.255 -14.550 30.141 1.00 69.69 82 ARG A O 1
ATOM 669 N N . HIS A 1 83 ? -32.631 -14.043 32.240 1.00 67.19 83 HIS A N 1
ATOM 670 C CA . HIS A 1 83 ? -33.786 -14.663 32.888 1.00 67.19 83 HIS A CA 1
ATOM 671 C C . HIS A 1 83 ? -35.024 -13.754 32.859 1.00 67.19 83 HIS A C 1
ATOM 673 O O . HIS A 1 83 ? -34.958 -12.542 32.618 1.00 67.19 83 HIS A O 1
ATOM 679 N N . LYS A 1 84 ? -36.203 -14.344 33.095 1.00 51.72 84 LYS A N 1
ATOM 680 C CA . LYS A 1 84 ? -37.465 -13.592 33.200 1.00 51.72 84 LYS A CA 1
ATOM 681 C C . LYS A 1 84 ? -37.429 -12.723 34.471 1.00 51.72 84 LYS A C 1
ATOM 683 O O . LYS A 1 84 ? -37.096 -13.234 35.532 1.00 51.72 84 LYS A O 1
ATOM 688 N N . ARG A 1 85 ? -37.850 -11.447 34.364 1.00 54.66 85 ARG A N 1
ATOM 689 C CA . ARG A 1 85 ? -37.868 -10.382 35.413 1.00 54.66 85 ARG A CA 1
ATOM 690 C C . ARG A 1 85 ? -36.614 -9.490 35.541 1.00 54.66 85 ARG A C 1
ATOM 692 O O . ARG A 1 85 ? -36.335 -9.016 36.631 1.00 54.66 85 ARG A O 1
ATOM 699 N N . GLN A 1 86 ? -35.902 -9.194 34.448 1.00 62.28 86 GLN A N 1
ATOM 700 C CA . GLN A 1 86 ? -34.737 -8.269 34.413 1.00 62.28 86 GLN A CA 1
ATOM 701 C C . GLN A 1 86 ? -33.471 -8.754 35.144 1.00 62.28 86 GLN A C 1
ATOM 703 O O . GLN A 1 86 ? -32.442 -8.085 35.056 1.00 62.28 86 GLN A O 1
ATOM 708 N N . MET A 1 87 ? -33.520 -9.916 35.796 1.00 62.03 87 MET A N 1
ATOM 709 C CA . MET A 1 87 ? -32.349 -10.567 36.378 1.00 62.03 87 MET A CA 1
ATOM 710 C C . MET A 1 87 ? -31.479 -11.156 35.271 1.00 62.03 87 MET A C 1
ATOM 712 O O . MET A 1 87 ? -31.975 -11.754 34.309 1.00 62.03 87 MET A O 1
ATOM 716 N N . PHE A 1 88 ? -30.177 -10.955 35.401 1.00 82.12 88 PHE A N 1
ATOM 717 C CA . PHE A 1 88 ? -29.189 -11.395 34.430 1.00 82.12 88 PHE A CA 1
ATOM 718 C C . PHE A 1 88 ? -28.290 -12.431 35.093 1.00 82.12 88 PHE A C 1
ATOM 720 O O . PHE A 1 88 ? -27.836 -12.208 36.211 1.00 82.12 88 PHE A O 1
ATOM 727 N N . GLN A 1 89 ? -28.064 -13.573 34.449 1.00 85.19 89 GLN A N 1
ATOM 728 C CA . GLN A 1 89 ? -27.241 -14.638 35.008 1.00 85.19 89 GLN A CA 1
ATOM 729 C C . GLN A 1 89 ? -25.964 -14.791 34.189 1.00 85.19 89 GLN A C 1
ATOM 731 O O . GLN A 1 89 ? -26.001 -15.033 32.983 1.00 85.19 89 GLN A O 1
ATOM 736 N N . LEU A 1 90 ? -24.830 -14.652 34.869 1.00 86.75 90 LEU A N 1
ATOM 737 C CA . LEU A 1 90 ? -23.520 -14.973 34.326 1.00 86.75 90 LEU A CA 1
ATOM 738 C C . LEU A 1 90 ? -23.171 -16.404 34.725 1.00 86.75 90 LEU A C 1
ATOM 740 O O . LEU A 1 90 ? -23.146 -16.723 35.914 1.00 86.75 90 LEU A O 1
ATOM 744 N N . GLN A 1 91 ? -22.865 -17.247 33.747 1.00 88.31 91 GLN A N 1
ATOM 745 C CA . GLN A 1 91 ? -22.384 -18.598 33.985 1.00 88.31 91 GLN A CA 1
ATOM 746 C C . GLN A 1 91 ? -20.954 -18.747 33.458 1.00 88.31 91 GLN A C 1
ATOM 748 O O . GLN A 1 91 ? -20.677 -18.523 32.280 1.00 88.31 91 GLN A O 1
ATOM 753 N N . LEU A 1 92 ? -20.049 -19.135 34.356 1.00 86.56 92 LEU A N 1
ATOM 754 C CA . LEU A 1 92 ? -18.644 -19.404 34.073 1.00 86.56 92 LEU A CA 1
ATOM 755 C C . LEU A 1 92 ? -18.377 -20.897 34.233 1.00 86.56 92 LEU A C 1
ATOM 757 O O . LEU A 1 92 ? -18.665 -21.469 35.282 1.00 86.56 92 LEU A O 1
ATOM 761 N N . THR A 1 93 ? -17.782 -21.520 33.226 1.00 86.25 93 THR A N 1
ATOM 762 C CA . THR A 1 93 ? -17.396 -22.929 33.257 1.00 86.25 93 THR A CA 1
ATOM 763 C C . THR A 1 93 ? -15.880 -23.045 33.143 1.00 86.25 93 THR A C 1
ATOM 765 O O . THR A 1 93 ? -15.270 -22.662 32.146 1.00 86.25 93 THR A O 1
ATOM 768 N N . VAL A 1 94 ? -15.254 -23.581 34.188 1.00 84.69 94 VAL A N 1
ATOM 769 C CA . VAL A 1 94 ? -13.805 -23.748 34.307 1.00 84.69 94 VAL A CA 1
ATOM 770 C C . VAL A 1 94 ? -13.446 -25.210 34.060 1.00 84.69 94 VAL A C 1
ATOM 772 O O . VAL A 1 94 ? -13.970 -26.107 34.717 1.00 84.69 94 VAL A O 1
ATOM 775 N N . LYS A 1 95 ? -12.517 -25.453 33.129 1.00 82.44 95 LYS A N 1
ATOM 776 C CA . LYS A 1 95 ? -11.911 -26.775 32.914 1.00 82.44 95 LYS A CA 1
ATOM 777 C C . LYS A 1 95 ? -10.882 -27.034 34.019 1.00 82.44 95 LYS A C 1
ATOM 779 O O . LYS A 1 95 ? -9.875 -26.333 34.092 1.00 82.44 95 LYS A O 1
ATOM 784 N N . VAL A 1 96 ? -11.125 -28.035 34.858 1.00 76.12 96 VAL A N 1
ATOM 785 C CA . VAL A 1 96 ? -10.249 -28.430 35.970 1.00 76.12 96 VAL A CA 1
ATOM 786 C C . VAL A 1 96 ? -9.684 -29.815 35.675 1.00 76.12 96 VAL A C 1
ATOM 788 O O . VAL A 1 96 ? -10.421 -30.713 35.281 1.00 76.12 96 VAL A O 1
ATOM 791 N N . ASN A 1 97 ? -8.372 -29.996 35.832 1.00 72.19 97 ASN A N 1
ATOM 792 C CA . ASN A 1 97 ? -7.732 -31.301 35.675 1.00 72.19 97 ASN A CA 1
ATOM 793 C C . ASN A 1 97 ? -7.586 -31.958 37.049 1.00 72.19 97 ASN A C 1
ATOM 795 O O . ASN A 1 97 ? -6.891 -31.428 37.918 1.00 72.19 97 ASN A O 1
ATOM 799 N N . VAL A 1 98 ? -8.243 -33.098 37.235 1.00 65.75 98 VAL A N 1
ATOM 800 C CA . VAL A 1 98 ? -8.183 -33.899 38.455 1.00 65.75 98 VAL A CA 1
ATOM 801 C C . VAL A 1 98 ? -7.821 -35.326 38.059 1.00 65.75 98 VAL A C 1
ATOM 803 O O . VAL A 1 98 ? -8.529 -35.961 37.286 1.00 65.75 98 VAL A O 1
ATOM 806 N N . MET A 1 99 ? -6.704 -35.837 38.588 1.00 62.03 99 MET A N 1
ATOM 807 C CA . MET A 1 99 ? -6.268 -37.231 38.400 1.00 62.03 99 MET A CA 1
ATOM 808 C C . MET A 1 99 ? -6.249 -37.706 36.930 1.00 62.03 99 MET A C 1
ATOM 810 O O . MET A 1 99 ? -6.726 -38.792 36.623 1.00 62.03 99 MET A O 1
ATOM 814 N N . GLN A 1 100 ? -5.681 -36.902 36.020 1.00 66.44 100 GLN A N 1
ATOM 815 C CA . GLN A 1 100 ? -5.567 -37.202 34.577 1.00 66.44 100 GLN A CA 1
ATOM 816 C C . GLN A 1 100 ? -6.904 -37.217 33.806 1.00 66.44 100 GLN A C 1
ATOM 818 O O . GLN A 1 100 ? -6.924 -37.557 32.623 1.00 66.44 100 GLN A O 1
ATOM 823 N N . GLN A 1 101 ? -8.005 -36.787 34.430 1.00 69.31 101 GLN A N 1
ATOM 824 C CA . GLN A 1 101 ? -9.293 -36.523 33.785 1.00 69.31 101 GLN A CA 1
ATOM 825 C C . GLN A 1 101 ? -9.665 -35.039 33.923 1.00 69.31 101 GLN A C 1
ATOM 827 O O . GLN A 1 101 ? -9.272 -34.364 34.874 1.00 69.31 101 GLN A O 1
ATOM 832 N N . TYR A 1 102 ? -10.417 -34.507 32.958 1.00 70.69 102 TYR A N 1
ATOM 833 C CA . TYR A 1 102 ? -10.906 -33.128 33.006 1.00 70.69 102 TYR A CA 1
ATOM 834 C C . TYR A 1 102 ? -12.354 -33.103 33.491 1.00 70.69 102 TYR A C 1
ATOM 836 O O . TYR A 1 102 ? -13.202 -33.792 32.927 1.00 70.69 102 TYR A O 1
ATOM 844 N N . CYS A 1 103 ? -12.651 -32.276 34.491 1.00 75.12 103 CYS A N 1
ATOM 845 C CA . CYS A 1 103 ? -14.013 -31.951 34.899 1.00 75.12 103 CYS A CA 1
ATOM 846 C C . CYS A 1 103 ? -14.338 -30.477 34.613 1.00 75.12 103 CYS A C 1
ATOM 848 O O . CYS A 1 103 ? -13.451 -29.626 34.498 1.00 75.12 103 CYS A O 1
ATOM 850 N N . LEU A 1 104 ? -15.629 -30.184 34.447 1.00 82.38 104 LEU A N 1
ATOM 851 C CA . LEU A 1 104 ? -16.142 -28.840 34.193 1.00 82.38 104 LEU A CA 1
ATOM 852 C C . LEU A 1 104 ? -16.792 -28.303 35.469 1.00 82.38 104 LEU A C 1
ATOM 854 O O . LEU A 1 104 ? -17.919 -28.667 35.795 1.00 82.38 104 LEU A O 1
ATOM 858 N N . ALA A 1 105 ? -16.087 -27.428 36.180 1.00 85.19 105 ALA A N 1
ATOM 859 C CA . ALA A 1 105 ? -16.635 -26.722 37.332 1.00 85.19 105 ALA A CA 1
ATOM 860 C C . ALA A 1 105 ? -17.464 -25.531 36.836 1.00 85.19 105 ALA A C 1
ATOM 862 O O . ALA A 1 105 ? -16.938 -24.657 36.146 1.00 85.19 105 ALA A O 1
ATOM 863 N N . THR A 1 106 ? -18.755 -25.499 37.162 1.00 87.19 106 THR A N 1
ATOM 864 C CA . THR A 1 106 ? -19.666 -24.431 36.725 1.00 87.19 106 THR A CA 1
ATOM 865 C C . THR A 1 106 ? -20.016 -23.514 37.891 1.00 87.19 106 THR A C 1
ATOM 867 O O . THR A 1 106 ? -20.352 -23.973 38.979 1.00 87.19 106 THR A O 1
ATOM 870 N N . TYR A 1 107 ? -19.958 -22.211 37.641 1.00 88.69 107 TYR A N 1
ATOM 871 C CA . TYR A 1 107 ? -20.247 -21.147 38.593 1.00 88.69 107 TYR A CA 1
ATOM 872 C C . TYR A 1 107 ? -21.342 -20.267 38.006 1.00 88.69 107 TYR A C 1
ATOM 874 O O . TYR A 1 107 ? -21.225 -19.820 36.864 1.00 88.69 107 TYR A O 1
ATOM 882 N N . LYS A 1 108 ? -22.405 -20.023 38.771 1.00 88.56 108 LYS A N 1
ATOM 883 C CA . LYS A 1 108 ? -23.547 -19.213 38.338 1.00 88.56 108 LYS A CA 1
ATOM 884 C C . LYS A 1 108 ? -23.686 -18.003 39.243 1.00 88.56 108 LYS A C 1
ATOM 886 O O . LYS A 1 108 ? -23.698 -18.136 40.461 1.00 88.56 108 LYS A O 1
ATOM 891 N N . PHE A 1 109 ? -23.817 -16.834 38.634 1.00 89.00 109 PHE A N 1
ATOM 892 C CA . PHE A 1 109 ? -23.930 -15.564 39.330 1.00 89.00 109 PHE A CA 1
ATOM 893 C C . PHE A 1 109 ? -25.209 -14.873 38.898 1.00 89.00 109 PHE A C 1
ATOM 895 O O . PHE A 1 109 ? -25.3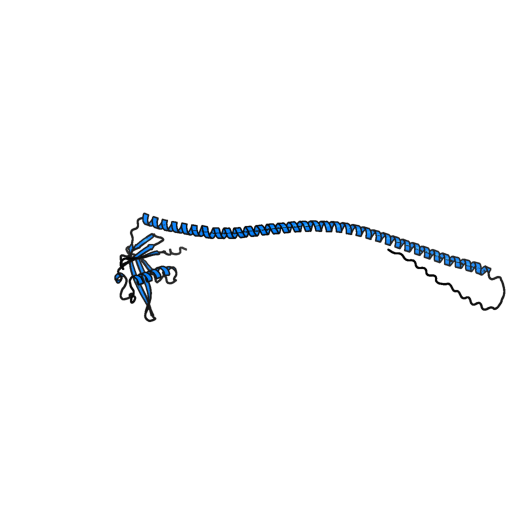52 -14.487 37.738 1.00 89.00 109 PHE A O 1
ATOM 902 N N . GLU A 1 110 ? -26.131 -14.705 39.836 1.00 88.38 110 GLU A N 1
ATOM 903 C CA . GLU A 1 110 ? -27.301 -13.862 39.631 1.00 88.38 110 GLU A CA 1
ATOM 904 C C . GLU A 1 110 ? -26.908 -12.396 39.823 1.00 88.38 110 GLU A C 1
ATOM 906 O O . GLU A 1 110 ? -26.272 -12.021 40.812 1.00 88.38 110 GLU A O 1
ATOM 911 N N . MET A 1 111 ? -27.249 -11.572 38.837 1.00 88.12 111 MET A N 1
ATOM 912 C CA . MET A 1 111 ? -26.907 -10.160 38.787 1.00 88.12 111 MET A CA 1
ATOM 913 C C . MET A 1 111 ? -28.176 -9.318 38.733 1.00 88.12 111 MET A C 1
ATOM 915 O O . MET A 1 111 ? -29.098 -9.575 37.948 1.00 88.12 111 MET A O 1
ATOM 919 N N . GLU A 1 112 ? -28.187 -8.273 39.547 1.00 86.81 112 GLU A N 1
ATOM 920 C CA . GLU A 1 112 ? -29.277 -7.314 39.627 1.00 86.81 112 GLU A CA 1
ATOM 921 C C . GLU A 1 112 ? -29.044 -6.180 38.622 1.00 86.81 112 GLU A C 1
ATOM 923 O O . GLU A 1 112 ? -27.903 -5.729 38.453 1.00 86.81 112 GLU A O 1
ATOM 928 N N . PRO A 1 113 ? -30.096 -5.712 37.927 1.00 86.56 113 PRO A N 1
ATOM 929 C CA . PRO A 1 113 ? -29.978 -4.586 37.016 1.00 86.56 113 PRO A CA 1
ATOM 930 C C . PRO A 1 113 ? -29.665 -3.307 37.792 1.00 86.56 113 PRO A C 1
ATOM 932 O O . PRO A 1 113 ? -30.302 -2.992 38.796 1.00 86.56 113 PRO A O 1
ATOM 935 N N . ILE A 1 114 ? -28.714 -2.533 37.283 1.00 85.81 114 ILE A N 1
ATOM 936 C CA . ILE A 1 114 ? -28.438 -1.191 37.784 1.00 85.81 114 ILE A CA 1
ATOM 937 C C . ILE A 1 114 ? -29.390 -0.231 37.072 1.00 85.81 114 ILE A C 1
ATOM 939 O O . ILE A 1 114 ? -29.433 -0.182 35.840 1.00 85.81 114 ILE A O 1
ATOM 943 N N . SER A 1 115 ? -30.165 0.529 37.846 1.00 83.62 115 SER A N 1
ATOM 944 C CA . SER A 1 115 ? -30.956 1.629 37.299 1.00 83.62 115 SER A CA 1
ATOM 945 C C . SER A 1 115 ? -30.008 2.749 36.898 1.00 83.62 115 SER A C 1
ATOM 947 O O . SER A 1 115 ? -29.371 3.348 37.759 1.00 83.62 115 SER A O 1
ATOM 949 N N . LEU A 1 116 ? -29.911 3.007 35.598 1.00 83.38 116 LEU A N 1
ATOM 950 C CA . LEU A 1 116 ? -29.105 4.090 35.052 1.00 83.38 116 LEU A CA 1
ATOM 951 C C . LEU A 1 116 ? -30.009 5.225 34.610 1.00 83.38 116 LEU A C 1
ATOM 953 O O . LEU A 1 116 ? -31.033 4.999 33.954 1.00 83.38 116 LEU A O 1
ATOM 957 N N . GLU A 1 117 ? -29.600 6.447 34.916 1.00 88.44 117 GLU A N 1
ATOM 958 C CA . GLU A 1 117 ? -30.218 7.609 34.315 1.00 88.44 117 GLU A CA 1
ATOM 959 C C . GLU A 1 117 ? -29.744 7.761 32.870 1.00 88.44 117 GLU A C 1
ATOM 961 O O . GLU A 1 117 ? -28.679 7.292 32.454 1.00 88.44 117 GLU A O 1
ATOM 966 N N . ARG A 1 118 ? -30.539 8.470 32.063 1.00 84.56 118 ARG A N 1
ATOM 967 C CA . ARG A 1 118 ? -30.148 8.784 30.684 1.00 84.56 118 ARG A CA 1
ATOM 968 C C . ARG A 1 118 ? -28.810 9.532 30.635 1.00 84.56 118 ARG A C 1
ATOM 970 O O . ARG A 1 118 ? -28.079 9.379 29.660 1.00 84.56 118 ARG A O 1
ATOM 977 N N . ILE A 1 119 ? -28.498 10.308 31.675 1.00 86.56 119 ILE A N 1
ATOM 978 C CA . ILE A 1 119 ? -27.228 11.024 31.825 1.00 86.56 119 ILE A CA 1
ATOM 979 C C . ILE A 1 119 ? -26.061 10.032 31.922 1.00 86.56 119 ILE A C 1
ATOM 981 O O . ILE A 1 119 ? -25.123 10.154 31.139 1.00 86.56 119 ILE A O 1
ATOM 985 N N . ASP A 1 120 ? -26.156 8.997 32.761 1.00 85.94 120 ASP A N 1
ATOM 986 C CA . ASP A 1 120 ? -25.101 7.981 32.926 1.00 85.94 120 ASP A CA 1
ATOM 987 C C . ASP A 1 120 ? -24.812 7.227 31.620 1.00 85.94 120 ASP A C 1
ATOM 989 O O . ASP A 1 120 ? -23.661 6.974 31.247 1.00 85.94 120 ASP A O 1
ATOM 993 N N . VAL A 1 121 ? -25.877 6.890 30.885 1.00 87.75 121 VAL A N 1
ATOM 994 C CA . VAL A 1 121 ? -25.781 6.215 29.583 1.00 87.75 121 VAL A CA 1
ATOM 995 C C . VAL A 1 121 ? -25.065 7.097 28.561 1.00 87.75 121 VAL A C 1
ATOM 997 O O . VAL A 1 121 ? -24.196 6.619 27.824 1.00 87.75 121 VAL A O 1
ATOM 1000 N N . LEU A 1 122 ? -25.426 8.381 28.501 1.00 87.88 122 LEU A N 1
ATOM 1001 C CA . LEU A 1 122 ? -24.804 9.336 27.588 1.00 87.88 122 LEU A CA 1
ATOM 1002 C C . LEU A 1 122 ? -23.342 9.594 27.954 1.00 87.88 122 LEU A C 1
ATOM 1004 O O . LEU A 1 122 ? -22.502 9.628 27.061 1.00 87.88 122 LEU A O 1
ATOM 1008 N N . GLU A 1 123 ? -23.020 9.694 29.240 1.00 90.31 123 GLU A N 1
ATOM 1009 C CA . GLU A 1 123 ? -21.648 9.874 29.708 1.00 90.31 123 GLU A CA 1
ATOM 1010 C C . GLU A 1 123 ? -20.767 8.660 29.360 1.00 90.31 123 GLU A C 1
ATOM 1012 O O . GLU A 1 123 ? -19.645 8.821 28.879 1.00 90.31 123 GLU A O 1
ATOM 1017 N N . SER A 1 124 ? -21.284 7.433 29.515 1.00 87.69 124 SER A N 1
ATOM 1018 C CA . SER A 1 124 ? -20.565 6.219 29.097 1.00 87.69 124 SER A CA 1
ATOM 1019 C C . SER A 1 124 ? -20.293 6.205 27.591 1.00 87.69 124 SER A C 1
ATOM 1021 O O . SER A 1 124 ? -19.169 5.938 27.163 1.00 87.69 124 SER A O 1
ATOM 1023 N N . ARG A 1 125 ? -21.292 6.565 26.775 1.00 90.88 125 ARG A N 1
ATOM 1024 C CA . ARG A 1 125 ? -21.114 6.693 25.319 1.00 90.88 125 ARG A CA 1
ATOM 1025 C C . ARG A 1 125 ? -20.110 7.779 24.952 1.00 90.88 125 ARG A C 1
ATOM 1027 O O . ARG A 1 125 ? -19.301 7.561 24.059 1.00 90.88 125 ARG A O 1
ATOM 1034 N N . MET A 1 126 ? -20.136 8.916 25.641 1.00 92.56 126 MET A N 1
ATOM 1035 C CA . MET A 1 126 ? -19.198 10.011 25.405 1.00 92.56 126 MET A CA 1
ATOM 1036 C C . MET A 1 126 ? -17.760 9.573 25.688 1.00 92.56 126 MET A C 1
ATOM 1038 O O . MET A 1 126 ? -16.899 9.766 24.839 1.00 92.56 126 MET A O 1
ATOM 1042 N N . ARG A 1 127 ? -17.506 8.897 26.816 1.00 91.56 127 ARG A N 1
ATOM 1043 C CA . ARG A 1 127 ? -16.171 8.358 27.132 1.00 91.56 127 ARG A CA 1
ATOM 1044 C C . ARG A 1 127 ? -15.672 7.364 26.085 1.00 91.56 127 ARG A C 1
ATOM 1046 O O . ARG A 1 127 ? -14.484 7.369 25.757 1.00 91.56 127 ARG A O 1
ATOM 1053 N N . ASP A 1 128 ? -16.561 6.516 25.576 1.00 90.06 128 ASP A N 1
ATOM 1054 C CA . ASP A 1 128 ? -16.223 5.546 24.534 1.00 90.06 128 ASP A CA 1
ATOM 1055 C C . ASP A 1 128 ? -15.893 6.240 23.204 1.00 90.06 128 ASP A C 1
ATOM 1057 O O . ASP A 1 128 ? -14.846 5.958 22.622 1.00 90.06 128 ASP A O 1
ATOM 1061 N N . LEU A 1 129 ? -16.714 7.205 22.774 1.00 92.62 129 LEU A N 1
ATOM 1062 C CA . LEU A 1 129 ? -16.458 8.008 21.572 1.00 92.62 129 LEU A CA 1
ATOM 1063 C C . LEU A 1 129 ? -15.172 8.831 21.694 1.00 92.62 129 LEU A C 1
ATOM 1065 O O . LEU A 1 129 ? -14.378 8.889 20.762 1.00 92.62 129 LEU A O 1
ATOM 1069 N N . GLU A 1 130 ? -14.921 9.447 22.847 1.00 93.19 130 GLU A N 1
ATOM 1070 C CA . GLU A 1 130 ? -13.675 10.172 23.097 1.00 93.19 130 GLU A CA 1
ATOM 1071 C C . GLU A 1 130 ? -12.451 9.261 23.001 1.00 93.19 130 GLU A C 1
ATOM 1073 O O . GLU A 1 130 ? -11.402 9.682 22.511 1.00 93.19 130 GLU A O 1
ATOM 1078 N N . LYS A 1 131 ? -12.560 8.019 23.486 1.00 90.44 131 LYS A N 1
ATOM 1079 C CA . LYS A 1 131 ? -11.488 7.034 23.355 1.00 90.44 131 LYS A CA 1
ATOM 1080 C C . LYS A 1 131 ? -11.259 6.676 21.891 1.00 90.44 131 LYS A C 1
ATOM 1082 O O . LYS A 1 131 ? -10.118 6.729 21.453 1.00 90.44 131 LYS A O 1
ATOM 1087 N N . GLU A 1 132 ? -12.317 6.381 21.146 1.00 90.44 132 GLU A N 1
ATOM 1088 C CA . GLU A 1 132 ? -12.223 6.070 19.718 1.00 90.44 132 GLU A CA 1
ATOM 1089 C C . GLU A 1 132 ? -11.602 7.228 18.926 1.00 90.44 132 GLU A C 1
ATOM 1091 O O . GLU A 1 132 ? -10.677 7.018 18.149 1.00 90.44 132 GLU A O 1
ATOM 1096 N N . VAL A 1 133 ? -12.020 8.471 19.186 1.00 91.50 133 VAL A N 1
ATOM 1097 C CA . VAL A 1 133 ? -11.427 9.663 18.560 1.00 91.50 133 VAL A CA 1
ATOM 1098 C C . VAL A 1 133 ? -9.945 9.802 18.909 1.00 91.50 133 VAL A C 1
ATOM 1100 O O . VAL A 1 133 ? -9.150 10.152 18.038 1.00 91.50 133 VAL A O 1
ATOM 1103 N N . ARG A 1 134 ? -9.543 9.541 20.161 1.00 91.00 134 ARG A N 1
ATOM 1104 C CA . ARG A 1 134 ? -8.121 9.544 20.546 1.00 91.00 134 ARG A CA 1
ATOM 1105 C C . ARG A 1 134 ? -7.339 8.463 19.808 1.00 91.00 134 ARG A C 1
ATOM 1107 O O . ARG A 1 134 ? -6.272 8.765 19.282 1.00 91.00 134 ARG A O 1
ATOM 1114 N N . ASP A 1 135 ? -7.872 7.249 19.740 1.00 87.50 135 ASP A N 1
ATOM 1115 C CA . ASP A 1 135 ? -7.222 6.129 19.061 1.00 87.50 135 ASP A CA 1
ATOM 1116 C C . ASP A 1 135 ? -7.076 6.425 17.560 1.00 87.50 135 ASP A C 1
ATOM 1118 O O . ASP A 1 135 ? -5.981 6.292 17.016 1.00 87.50 135 ASP A O 1
ATOM 1122 N N . LEU A 1 136 ? -8.129 6.923 16.904 1.00 86.12 136 LEU A N 1
ATOM 1123 C CA . LEU A 1 136 ? -8.093 7.327 15.495 1.00 86.12 136 LEU A CA 1
ATOM 1124 C C . LEU A 1 136 ? -7.102 8.464 15.234 1.00 86.12 136 LEU A C 1
ATOM 1126 O O . LEU A 1 136 ? -6.410 8.431 14.222 1.00 86.12 136 LEU A O 1
ATOM 1130 N N . ARG A 1 137 ? -6.990 9.446 16.137 1.00 85.00 137 ARG A N 1
ATOM 1131 C CA . ARG A 1 137 ? -5.987 10.518 16.025 1.00 85.00 137 ARG A CA 1
ATOM 1132 C C . ARG A 1 137 ? -4.568 9.978 16.142 1.00 85.00 137 ARG A C 1
ATOM 1134 O O . ARG A 1 137 ? -3.741 10.281 15.297 1.00 85.00 137 ARG A O 1
ATOM 1141 N N . LEU A 1 138 ? -4.294 9.124 17.127 1.00 81.00 138 LEU A N 1
ATOM 1142 C CA . LEU A 1 138 ? -2.963 8.535 17.301 1.00 81.00 138 LEU A CA 1
ATOM 1143 C C . LEU A 1 138 ? -2.531 7.703 16.084 1.00 81.00 138 LEU A C 1
ATOM 1145 O O . LEU A 1 138 ? -1.389 7.822 15.639 1.00 81.00 138 LEU A O 1
ATOM 1149 N N . HIS A 1 139 ? -3.433 6.887 15.533 1.00 75.50 139 HIS A N 1
ATOM 1150 C CA . HIS A 1 139 ? -3.141 6.073 14.349 1.00 75.50 139 HIS A CA 1
ATOM 1151 C C . HIS A 1 139 ? -3.075 6.918 13.074 1.00 75.50 139 HIS A C 1
ATOM 1153 O O . HIS A 1 139 ? -2.173 6.727 12.261 1.00 75.50 139 HIS A O 1
ATOM 1159 N N . GLY A 1 140 ? -3.990 7.875 12.915 1.00 71.50 140 GLY A N 1
ATOM 1160 C CA . GLY A 1 140 ? -4.009 8.783 11.775 1.00 71.50 140 GLY A CA 1
ATOM 1161 C C . GLY A 1 140 ? -2.744 9.634 11.705 1.00 71.50 140 GLY A C 1
ATOM 1162 O O . GLY A 1 140 ? -2.108 9.704 10.657 1.00 71.50 140 GLY A O 1
ATOM 1163 N N . ASP A 1 141 ? -2.324 10.201 12.833 1.00 71.44 141 ASP A N 1
ATOM 1164 C CA . ASP A 1 141 ? -1.136 11.047 12.894 1.00 71.44 141 ASP A CA 1
ATOM 1165 C C . ASP A 1 141 ? 0.142 10.214 12.732 1.00 71.44 141 ASP A C 1
ATOM 1167 O O . ASP A 1 141 ? 1.036 10.591 11.987 1.00 71.44 141 ASP A O 1
ATOM 1171 N N . THR A 1 142 ? 0.257 9.043 13.361 1.00 72.75 142 THR A N 1
ATOM 1172 C CA . THR A 1 142 ? 1.529 8.297 13.329 1.00 72.75 142 THR A CA 1
ATOM 1173 C C . THR A 1 142 ? 1.743 7.553 12.008 1.00 72.75 142 THR A C 1
ATOM 1175 O O . THR A 1 142 ? 2.838 7.581 11.436 1.00 72.75 142 THR A O 1
ATOM 1178 N N . THR A 1 143 ? 0.707 6.884 11.497 1.00 75.00 143 THR A N 1
ATOM 1179 C CA . THR A 1 143 ? 0.836 6.028 10.312 1.00 75.00 143 THR A CA 1
ATOM 1180 C C . THR A 1 143 ? 0.846 6.851 9.029 1.00 75.00 143 THR A C 1
ATOM 1182 O O . THR A 1 143 ? 1.741 6.675 8.208 1.00 75.00 143 THR A O 1
ATOM 1185 N N . HIS A 1 144 ? -0.057 7.826 8.868 1.00 81.94 144 HIS A N 1
ATOM 1186 C CA . HIS A 1 144 ? -0.060 8.618 7.636 1.00 81.94 144 HIS A CA 1
ATOM 1187 C C . HIS A 1 144 ? 1.166 9.525 7.525 1.00 81.94 144 HIS A C 1
ATOM 1189 O O . HIS A 1 144 ? 1.711 9.657 6.434 1.00 81.94 144 HIS A O 1
ATOM 1195 N N . ILE A 1 145 ? 1.648 10.117 8.625 1.00 83.50 145 ILE A N 1
ATOM 1196 C CA . ILE A 1 145 ? 2.823 11.001 8.569 1.00 83.50 145 ILE A CA 1
ATOM 1197 C C . ILE A 1 145 ? 4.088 10.215 8.202 1.00 83.50 145 ILE A C 1
ATOM 1199 O O . ILE A 1 145 ? 4.895 10.699 7.408 1.00 83.50 145 ILE A O 1
ATOM 1203 N N . SER A 1 146 ? 4.269 9.001 8.731 1.00 84.62 146 SER A N 1
ATOM 1204 C CA . SER A 1 146 ? 5.439 8.176 8.397 1.00 84.62 146 SER A CA 1
ATOM 1205 C C . SER A 1 146 ? 5.438 7.720 6.934 1.00 84.62 146 SER A C 1
ATOM 1207 O O . SER A 1 146 ? 6.458 7.872 6.255 1.00 84.62 146 SER A O 1
ATOM 1209 N N . ASP A 1 147 ? 4.295 7.268 6.414 1.00 88.81 147 ASP A N 1
ATOM 1210 C CA . ASP A 1 147 ? 4.153 6.883 5.004 1.00 88.81 147 ASP A CA 1
ATOM 1211 C C . ASP A 1 147 ? 4.332 8.077 4.057 1.00 88.81 147 ASP A C 1
ATOM 1213 O O . ASP A 1 147 ? 5.034 7.972 3.049 1.00 88.81 147 ASP A O 1
ATOM 1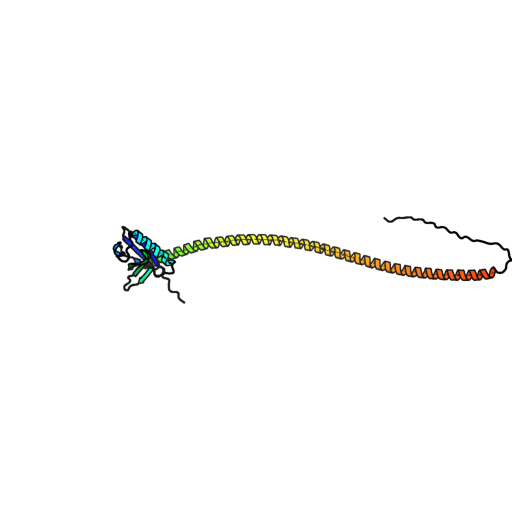217 N N . ILE A 1 148 ? 3.752 9.236 4.396 1.00 90.00 148 ILE A N 1
ATOM 1218 C CA . ILE A 1 148 ? 3.902 10.472 3.614 1.00 90.00 148 ILE A CA 1
ATOM 1219 C C . ILE A 1 148 ? 5.371 10.902 3.564 1.00 90.00 148 ILE A C 1
ATOM 1221 O O . ILE A 1 148 ? 5.854 11.275 2.496 1.00 90.00 148 ILE A O 1
ATOM 1225 N N . ASN A 1 149 ? 6.098 10.824 4.681 1.00 89.88 149 ASN A N 1
ATOM 1226 C CA . ASN A 1 149 ? 7.513 11.193 4.723 1.00 89.88 149 ASN A CA 1
ATOM 1227 C C . ASN A 1 149 ? 8.373 10.242 3.884 1.00 89.88 149 ASN A C 1
ATOM 1229 O O . ASN A 1 149 ? 9.172 10.703 3.070 1.00 89.88 149 ASN A O 1
ATOM 1233 N N . SER A 1 150 ? 8.164 8.930 4.024 1.00 92.94 150 SER A N 1
ATOM 1234 C CA . SER A 1 150 ? 8.848 7.912 3.215 1.00 92.94 150 SER A CA 1
ATOM 1235 C C . SER A 1 150 ? 8.594 8.128 1.720 1.00 92.94 150 SER A C 1
ATOM 1237 O O . SER A 1 150 ? 9.525 8.182 0.912 1.00 92.94 150 SER A O 1
ATOM 1239 N N . LEU A 1 151 ? 7.333 8.357 1.340 1.00 94.38 151 LEU A N 1
ATOM 1240 C CA . LEU A 1 151 ? 6.981 8.672 -0.038 1.00 94.38 151 LEU A CA 1
ATOM 1241 C C . LEU A 1 151 ? 7.656 9.973 -0.499 1.00 94.38 151 LEU A C 1
ATOM 1243 O O . LEU A 1 151 ? 8.228 10.010 -1.589 1.00 94.38 151 LEU A O 1
ATOM 1247 N N . GLY A 1 152 ? 7.674 11.007 0.345 1.00 95.19 152 GLY A N 1
ATOM 1248 C CA . GLY A 1 152 ? 8.371 12.268 0.094 1.00 95.19 152 GLY A CA 1
ATOM 1249 C C . GLY A 1 152 ? 9.862 12.081 -0.206 1.00 95.19 152 GLY A C 1
ATOM 1250 O O . GLY A 1 152 ? 10.370 12.638 -1.180 1.00 95.19 152 GLY A O 1
ATOM 1251 N N . GLU A 1 153 ? 10.560 11.235 0.553 1.00 95.06 153 GLU A N 1
ATOM 1252 C CA . GLU A 1 153 ? 11.968 10.905 0.301 1.00 95.06 153 GLU A CA 1
ATOM 1253 C C . GLU A 1 153 ? 12.171 10.231 -1.063 1.00 95.06 153 GLU A C 1
ATOM 1255 O O . GLU A 1 153 ? 13.097 10.582 -1.806 1.00 95.06 153 GLU A O 1
ATOM 1260 N N . THR A 1 154 ? 11.291 9.292 -1.430 1.00 96.19 154 THR A N 1
ATOM 1261 C CA . THR A 1 154 ? 11.372 8.611 -2.733 1.00 96.19 154 THR A CA 1
ATOM 1262 C C . THR A 1 154 ? 11.114 9.558 -3.903 1.00 96.19 154 THR A C 1
ATOM 1264 O O . THR A 1 154 ? 11.835 9.498 -4.902 1.00 96.19 154 THR A O 1
ATOM 1267 N N . VAL A 1 155 ? 10.161 10.485 -3.769 1.00 97.31 155 VAL A N 1
ATOM 1268 C CA . VAL A 1 155 ? 9.872 11.513 -4.780 1.00 97.31 155 VAL A CA 1
ATOM 1269 C C . VAL A 1 155 ? 11.092 12.404 -4.989 1.00 97.31 155 VAL A C 1
ATOM 1271 O O . VAL A 1 155 ? 11.528 12.595 -6.123 1.00 97.31 155 VAL A O 1
ATOM 1274 N N . VAL A 1 156 ? 11.714 12.874 -3.905 1.00 97.25 156 VAL A N 1
ATOM 1275 C CA . VAL A 1 156 ? 12.920 13.709 -3.982 1.00 97.25 156 VAL A CA 1
ATOM 1276 C C . VAL A 1 156 ? 14.093 12.948 -4.617 1.00 97.25 156 VAL A C 1
ATOM 1278 O O . VAL A 1 156 ? 14.876 13.526 -5.372 1.00 97.25 156 VAL A O 1
ATOM 1281 N N . LYS A 1 157 ? 14.242 11.645 -4.349 1.00 97.00 157 LYS A N 1
ATOM 1282 C CA . LYS A 1 157 ? 15.266 10.815 -5.004 1.00 97.00 157 LYS A CA 1
ATOM 1283 C C . LYS A 1 157 ? 15.024 10.704 -6.511 1.00 97.00 157 LYS A C 1
ATOM 1285 O O . LYS A 1 157 ? 15.963 10.900 -7.282 1.00 97.00 157 LYS A O 1
ATOM 1290 N N . ASN A 1 158 ? 13.787 10.428 -6.912 1.00 97.38 158 ASN A N 1
ATOM 1291 C CA . ASN A 1 158 ? 13.412 10.296 -8.317 1.00 97.38 158 ASN A CA 1
ATOM 1292 C C . ASN A 1 158 ? 13.602 11.612 -9.077 1.00 97.38 158 ASN A C 1
ATOM 1294 O O . ASN A 1 158 ? 14.152 11.599 -10.176 1.00 97.38 158 ASN A O 1
ATOM 1298 N N . GLU A 1 159 ? 13.245 12.740 -8.465 1.00 97.81 159 GLU A N 1
ATOM 1299 C CA . GLU A 1 159 ? 13.445 14.075 -9.032 1.00 97.81 159 GLU A CA 1
ATOM 1300 C C . GLU A 1 159 ? 14.924 14.330 -9.369 1.00 97.81 159 GLU A C 1
ATOM 1302 O O . GLU A 1 159 ? 15.260 14.714 -10.489 1.00 97.81 159 GLU A O 1
ATOM 1307 N N . ARG A 1 160 ? 15.846 14.003 -8.451 1.00 96.44 160 ARG A N 1
ATOM 1308 C CA . ARG A 1 160 ? 17.292 14.118 -8.722 1.00 96.44 160 ARG A CA 1
ATOM 1309 C C . ARG A 1 160 ? 17.747 13.220 -9.873 1.00 96.44 160 ARG A C 1
ATOM 1311 O O . ARG A 1 160 ? 18.604 13.619 -10.662 1.00 96.44 160 ARG A O 1
ATOM 1318 N N . THR A 1 161 ? 17.211 12.004 -9.974 1.00 96.94 161 THR A N 1
ATOM 1319 C CA . THR A 1 161 ? 17.540 11.086 -11.074 1.00 96.94 161 THR A CA 1
ATOM 1320 C C . THR A 1 161 ? 17.038 11.617 -12.415 1.00 96.94 161 THR A C 1
ATOM 1322 O O . THR A 1 161 ? 17.786 11.573 -13.389 1.00 96.94 161 THR A O 1
ATOM 1325 N N . ILE A 1 162 ? 15.822 12.167 -12.463 1.00 97.81 162 ILE A N 1
ATOM 1326 C CA . ILE A 1 162 ? 15.258 12.796 -13.665 1.00 97.81 162 ILE A CA 1
ATOM 1327 C C . ILE A 1 162 ? 16.122 13.980 -14.101 1.00 97.81 162 ILE A C 1
ATOM 1329 O O . ILE A 1 162 ? 16.480 14.068 -15.273 1.00 97.81 162 ILE A O 1
ATOM 1333 N N . GLN A 1 163 ? 16.531 14.841 -13.166 1.00 97.50 163 GLN A N 1
ATOM 1334 C CA . GLN A 1 163 ? 17.414 15.973 -13.462 1.00 97.50 163 GLN A CA 1
ATOM 1335 C C . GLN A 1 163 ? 18.757 15.520 -14.043 1.00 97.50 163 GLN A C 1
ATOM 1337 O O . GLN A 1 163 ? 19.217 16.072 -15.043 1.00 97.50 163 GLN A O 1
ATOM 1342 N N . LYS A 1 164 ? 19.368 14.479 -13.461 1.00 97.00 164 LYS A N 1
ATOM 1343 C CA . LYS A 1 164 ? 20.623 13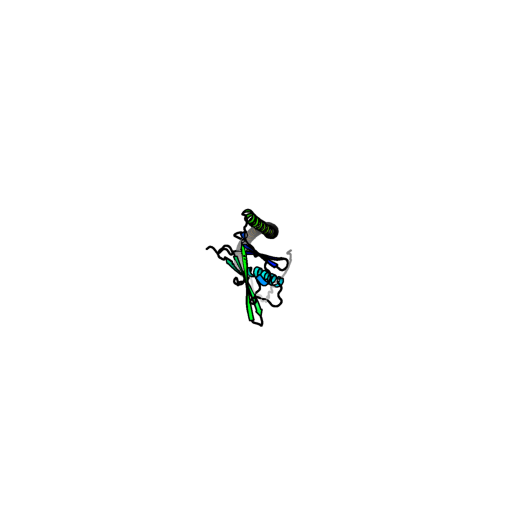.916 -13.973 1.00 97.00 164 LYS A CA 1
ATOM 1344 C C . LYS A 1 164 ? 20.460 13.364 -15.392 1.00 97.00 164 LYS A C 1
ATOM 1346 O O . LYS A 1 164 ? 21.242 13.714 -16.268 1.00 97.00 164 LYS A O 1
ATOM 1351 N N . LEU A 1 165 ? 19.433 12.545 -15.623 1.00 97.25 165 LEU A N 1
ATOM 1352 C CA . LEU A 1 165 ? 19.157 11.972 -16.944 1.00 97.25 165 LEU A CA 1
ATOM 1353 C C . LEU A 1 165 ? 18.834 13.055 -17.981 1.00 97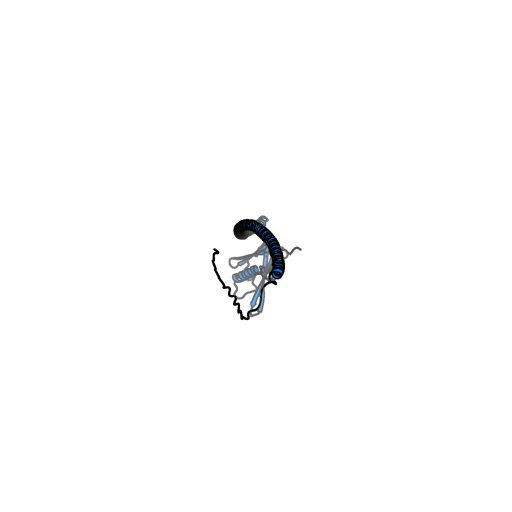.25 165 LEU A C 1
ATOM 1355 O O . LEU A 1 165 ? 19.262 12.945 -19.126 1.00 97.25 165 LEU A O 1
ATOM 1359 N N . GLY A 1 166 ? 18.135 14.122 -17.589 1.00 96.88 166 GLY A N 1
ATOM 1360 C CA . GLY A 1 166 ? 17.918 15.291 -18.442 1.00 96.88 166 GLY A CA 1
ATOM 1361 C C . GLY A 1 166 ? 19.235 15.953 -18.858 1.00 96.88 166 GLY A C 1
ATOM 1362 O O . GLY A 1 166 ? 19.435 16.242 -20.039 1.00 96.88 166 GLY A O 1
ATOM 1363 N N . GLY A 1 167 ? 20.167 16.116 -17.914 1.00 97.19 167 GLY A N 1
ATOM 1364 C CA . GLY A 1 167 ? 21.536 16.558 -18.191 1.00 97.19 167 GLY A CA 1
ATOM 1365 C C . GLY A 1 167 ? 22.250 15.665 -19.213 1.00 97.19 167 GLY A C 1
ATOM 1366 O O . GLY A 1 167 ? 22.765 16.160 -20.213 1.00 97.19 167 GLY A O 1
ATOM 1367 N N . ASP A 1 168 ? 22.203 14.346 -19.031 1.00 97.75 168 ASP A N 1
ATOM 1368 C CA . ASP A 1 168 ? 22.848 13.396 -19.945 1.00 97.75 168 ASP A CA 1
ATOM 1369 C C . ASP A 1 168 ? 22.231 13.438 -21.360 1.00 97.75 168 ASP A C 1
ATOM 1371 O O . ASP A 1 168 ? 22.957 13.453 -22.355 1.00 97.75 168 ASP A O 1
ATOM 1375 N N . VAL A 1 169 ? 20.900 13.531 -21.475 1.00 97.81 169 VAL A N 1
ATOM 1376 C CA . VAL A 1 169 ? 20.196 13.650 -22.768 1.00 97.81 169 VAL A CA 1
ATOM 1377 C C . VAL A 1 169 ? 20.580 14.937 -23.495 1.00 97.81 169 VAL A C 1
ATOM 1379 O O . VAL A 1 169 ? 20.854 14.904 -24.696 1.00 97.81 169 VAL A O 1
ATOM 1382 N N . THR A 1 170 ? 20.639 16.069 -22.787 1.00 96.12 170 THR A N 1
ATOM 1383 C CA . THR A 1 170 ? 21.089 17.333 -23.396 1.00 96.12 170 THR A CA 1
ATOM 1384 C C . THR A 1 170 ? 22.543 17.257 -23.866 1.00 96.12 170 THR A C 1
ATOM 1386 O O . THR A 1 170 ? 22.847 17.712 -24.971 1.00 96.12 170 THR A O 1
ATOM 1389 N N . GLY A 1 171 ? 23.422 16.606 -23.094 1.00 96.69 171 GLY A N 1
ATOM 1390 C CA . GLY A 1 171 ? 24.809 16.350 -23.488 1.00 96.69 171 GLY A CA 1
ATOM 1391 C C . GLY A 1 171 ? 24.917 15.486 -24.748 1.00 96.69 171 GLY A C 1
ATOM 1392 O O . GLY A 1 171 ? 25.595 15.866 -25.704 1.00 96.69 171 GLY A O 1
ATOM 1393 N N . LEU A 1 172 ? 24.188 14.367 -24.799 1.00 97.00 172 LEU A N 1
ATOM 1394 C CA . LEU A 1 172 ? 24.131 13.495 -25.978 1.00 97.00 172 LEU A CA 1
ATOM 1395 C C . LEU A 1 172 ? 23.583 14.226 -27.211 1.00 97.00 172 LEU A C 1
ATOM 1397 O O . LEU A 1 172 ? 24.108 14.049 -28.311 1.00 97.00 172 LEU A O 1
ATOM 1401 N N . GLY A 1 173 ? 22.577 15.086 -27.033 1.00 97.56 173 GLY A N 1
ATOM 1402 C CA . GLY A 1 173 ? 22.044 15.937 -28.097 1.00 97.56 173 GLY A CA 1
ATOM 1403 C C . GLY A 1 173 ? 23.103 16.866 -28.700 1.00 97.56 173 GLY A C 1
ATOM 1404 O O . GLY A 1 173 ? 23.196 16.983 -29.924 1.00 97.56 173 GLY A O 1
ATOM 1405 N N . ALA A 1 174 ? 23.958 17.469 -27.868 1.00 96.69 174 ALA A N 1
ATOM 1406 C CA . ALA A 1 174 ? 25.063 18.306 -28.338 1.00 96.69 174 ALA A CA 1
ATOM 1407 C C . ALA A 1 174 ? 26.107 17.500 -29.134 1.00 96.69 174 ALA A C 1
ATOM 1409 O O . ALA A 1 174 ? 26.544 17.936 -30.203 1.00 96.69 174 ALA A O 1
ATOM 1410 N N . THR A 1 175 ? 26.476 16.303 -28.662 1.00 97.38 175 THR A N 1
ATOM 1411 C CA . THR A 1 175 ? 27.406 15.414 -29.382 1.00 97.38 175 THR A CA 1
ATOM 1412 C C . THR A 1 175 ? 26.837 14.964 -30.726 1.00 97.38 175 THR A C 1
ATOM 1414 O O . THR A 1 175 ? 27.554 14.986 -31.727 1.00 97.38 175 THR A O 1
ATOM 1417 N N . LEU A 1 176 ? 25.550 14.609 -30.778 1.00 97.69 176 LEU A N 1
ATOM 1418 C CA . LEU A 1 176 ? 24.870 14.252 -32.022 1.00 97.69 176 LEU A CA 1
ATOM 1419 C C . LEU A 1 176 ? 24.890 15.420 -33.020 1.00 97.69 176 LEU A C 1
ATOM 1421 O O . LEU A 1 176 ? 25.202 15.219 -34.192 1.00 97.69 176 LEU A O 1
ATOM 1425 N N . GLY A 1 177 ? 24.633 16.645 -32.550 1.00 97.31 177 GLY A N 1
ATOM 1426 C CA . GLY A 1 177 ? 24.729 17.854 -33.368 1.00 97.31 177 GLY A CA 1
ATOM 1427 C C . GLY A 1 177 ? 26.130 18.066 -33.953 1.00 97.31 177 GLY A C 1
ATOM 1428 O O . GLY A 1 177 ? 26.266 18.333 -35.148 1.00 97.31 177 GLY A O 1
ATOM 1429 N N . HIS A 1 178 ? 27.178 17.882 -33.143 1.00 97.31 178 HIS A N 1
ATOM 1430 C CA . HIS A 1 178 ? 28.564 17.978 -33.606 1.00 97.31 178 HIS A CA 1
ATOM 1431 C C . HIS A 1 178 ? 28.899 16.918 -34.664 1.00 97.31 178 HIS A C 1
ATOM 1433 O O . HIS A 1 178 ? 29.411 17.256 -35.733 1.00 97.31 178 HIS A O 1
ATOM 1439 N N . LEU A 1 179 ? 28.567 15.650 -34.399 1.00 97.12 179 LEU A N 1
ATOM 1440 C CA . LEU A 1 179 ? 28.807 14.549 -35.335 1.00 97.12 179 LEU A CA 1
ATOM 1441 C C . LEU A 1 179 ? 28.069 14.760 -36.657 1.00 97.12 179 LEU A C 1
ATOM 1443 O O . LEU A 1 179 ? 28.651 14.550 -37.717 1.00 97.12 179 LEU A O 1
ATOM 1447 N N . ASN A 1 180 ? 26.825 15.237 -36.614 1.00 97.50 180 ASN A N 1
ATOM 1448 C CA . ASN A 1 180 ? 26.067 15.546 -37.821 1.00 97.50 180 ASN A CA 1
ATOM 1449 C C . ASN A 1 180 ? 26.742 16.650 -38.659 1.00 97.50 180 ASN A C 1
ATOM 1451 O O . ASN A 1 180 ? 26.821 16.551 -39.886 1.00 97.50 180 ASN A O 1
ATOM 1455 N N . GLY A 1 181 ? 27.297 17.675 -38.002 1.00 97.56 181 GLY A N 1
ATOM 1456 C CA . GLY A 1 181 ? 28.104 18.703 -38.664 1.00 97.56 181 GLY A CA 1
ATOM 1457 C C . GLY A 1 181 ? 29.363 18.136 -39.332 1.00 97.56 181 GLY A C 1
ATOM 1458 O O . GLY A 1 181 ? 29.656 18.469 -40.482 1.00 97.56 181 GLY A O 1
ATOM 1459 N N . VAL A 1 182 ? 30.075 17.230 -38.654 1.00 98.00 182 VAL A N 1
ATOM 1460 C CA . VAL A 1 182 ? 31.254 16.541 -39.211 1.00 98.00 182 VAL A CA 1
ATOM 1461 C C . VAL A 1 182 ? 30.879 15.692 -40.424 1.00 98.00 182 VAL A C 1
ATOM 1463 O O . VAL A 1 182 ? 31.522 15.821 -41.465 1.00 98.00 182 VAL A O 1
ATOM 1466 N N . VAL A 1 183 ? 29.823 14.879 -40.329 1.00 98.12 183 VAL A N 1
ATOM 1467 C CA . VAL A 1 183 ? 29.338 14.044 -41.441 1.00 98.12 183 VAL A CA 1
ATOM 1468 C C . VAL A 1 183 ? 28.968 14.906 -42.645 1.00 98.12 183 VAL A C 1
ATOM 1470 O O . VAL A 1 183 ? 29.357 14.584 -43.766 1.00 98.12 183 VAL A O 1
ATOM 1473 N N . THR A 1 184 ? 28.288 16.034 -42.427 1.00 97.44 184 THR A N 1
ATOM 1474 C CA . THR A 1 184 ? 27.929 16.977 -43.499 1.00 97.44 184 THR A CA 1
ATOM 1475 C C . THR A 1 184 ? 29.180 17.530 -44.191 1.00 97.44 184 THR A C 1
ATOM 1477 O O . THR A 1 184 ? 29.277 17.510 -45.415 1.00 97.44 184 THR A O 1
ATOM 1480 N N . SER A 1 185 ? 30.182 17.961 -43.419 1.00 97.19 185 SER A N 1
ATOM 1481 C CA . SER A 1 185 ? 31.450 18.479 -43.956 1.00 97.19 185 SER A CA 1
ATOM 1482 C C . SER A 1 185 ? 32.243 17.423 -44.740 1.00 97.19 185 SER A C 1
ATOM 1484 O O . SER A 1 185 ? 32.752 17.680 -45.839 1.00 97.19 185 SER A O 1
ATOM 1486 N N . GLN A 1 186 ? 32.324 16.206 -44.199 1.00 97.88 186 GLN A N 1
ATOM 1487 C CA . GLN A 1 186 ? 32.991 15.086 -44.859 1.00 97.88 186 GLN A CA 1
ATOM 1488 C C . GLN A 1 186 ? 32.269 14.679 -46.145 1.00 97.88 186 GLN A C 1
ATOM 1490 O O . GLN A 1 186 ? 32.935 14.433 -47.147 1.00 97.88 186 GLN A O 1
ATOM 1495 N N . THR A 1 187 ? 30.933 14.678 -46.146 1.00 98.06 187 THR A N 1
ATOM 1496 C CA . THR A 1 187 ? 30.116 14.389 -47.336 1.00 98.06 187 THR A CA 1
ATOM 1497 C C . THR A 1 187 ? 30.447 15.363 -48.466 1.00 98.06 187 THR A C 1
ATOM 1499 O O . THR A 1 187 ? 30.843 14.922 -49.542 1.00 98.06 187 THR A O 1
ATOM 1502 N N . SER A 1 188 ? 30.441 16.674 -48.198 1.00 97.25 188 SER A N 1
ATOM 1503 C CA . SER A 1 188 ? 30.833 17.699 -49.181 1.00 97.25 188 SER A CA 1
ATOM 1504 C C . SER A 1 188 ? 32.264 17.509 -49.706 1.00 97.25 188 SER A C 1
ATOM 1506 O O . SER A 1 188 ? 32.553 17.729 -50.883 1.00 97.25 188 SER A O 1
ATOM 1508 N N . SER A 1 189 ? 33.189 17.086 -48.839 1.00 98.00 189 SER A N 1
ATOM 1509 C CA . SER A 1 189 ? 34.580 16.819 -49.231 1.00 98.00 189 SER A CA 1
ATOM 1510 C C . SER A 1 189 ? 34.693 15.600 -50.155 1.00 98.00 189 SER A C 1
ATOM 1512 O O . SER A 1 189 ? 35.431 15.640 -51.140 1.00 98.00 189 SER A O 1
ATOM 1514 N N . ILE A 1 190 ? 33.942 14.533 -49.868 1.00 97.81 190 ILE A N 1
ATOM 1515 C CA . ILE A 1 190 ? 33.873 13.327 -50.704 1.00 97.81 190 ILE A CA 1
ATOM 1516 C C . ILE A 1 190 ? 33.262 13.653 -52.067 1.00 97.81 190 ILE A C 1
ATOM 1518 O O . ILE A 1 190 ? 33.794 13.211 -53.085 1.00 97.81 190 ILE A O 1
ATOM 1522 N N . GLU A 1 191 ? 32.191 14.446 -52.114 1.00 97.94 191 GLU A N 1
ATOM 1523 C CA . GLU A 1 191 ? 31.569 14.887 -53.369 1.00 97.94 191 GLU A CA 1
ATOM 1524 C C . GLU A 1 191 ? 32.567 15.641 -54.254 1.00 97.94 191 GLU A C 1
ATOM 1526 O O . GLU A 1 191 ? 32.699 15.336 -55.442 1.00 97.94 191 GLU A O 1
ATOM 1531 N N . LYS A 1 192 ? 33.341 16.563 -53.665 1.00 97.81 192 LYS A N 1
ATOM 1532 C CA . LYS A 1 192 ? 34.389 17.295 -54.383 1.00 97.81 192 LYS A CA 1
ATOM 1533 C C . LYS A 1 192 ? 35.460 16.359 -54.948 1.00 97.81 192 LYS A C 1
ATOM 1535 O O . LYS A 1 192 ? 35.746 16.413 -56.141 1.00 97.81 192 LYS A O 1
ATOM 1540 N N . LEU A 1 193 ? 36.013 15.473 -54.116 1.00 97.62 193 LEU A N 1
ATOM 1541 C CA . LEU A 1 193 ? 37.025 14.500 -54.548 1.00 97.62 193 LEU A CA 1
ATOM 1542 C C . LEU A 1 193 ? 36.489 13.552 -55.629 1.00 97.62 193 LEU A C 1
ATOM 1544 O O . LEU A 1 193 ? 37.209 13.199 -56.561 1.00 97.62 193 LEU A O 1
ATOM 1548 N N . THR A 1 194 ? 35.217 13.169 -55.534 1.00 97.81 194 THR A N 1
ATOM 1549 C CA . THR A 1 194 ? 34.537 12.351 -56.546 1.00 97.81 194 THR A CA 1
ATOM 1550 C C . THR A 1 194 ? 34.448 13.095 -57.881 1.00 97.81 194 THR A C 1
ATOM 1552 O O . THR A 1 194 ? 34.693 12.506 -58.935 1.00 97.81 194 THR A O 1
ATOM 1555 N N . GLY A 1 195 ? 34.149 14.397 -57.853 1.00 97.75 195 GLY A N 1
ATOM 1556 C CA . GLY A 1 195 ? 34.187 15.264 -59.032 1.00 97.75 195 GLY A CA 1
ATOM 1557 C C . GLY A 1 195 ? 35.578 15.334 -59.668 1.00 97.75 195 GLY A C 1
ATOM 1558 O O . GLY A 1 195 ? 35.717 15.100 -60.871 1.00 97.75 195 GLY A O 1
ATOM 1559 N N . ASP A 1 196 ? 36.609 15.574 -58.857 1.00 98.00 196 ASP A N 1
ATOM 1560 C CA . ASP A 1 196 ? 38.000 15.660 -59.318 1.00 98.00 196 ASP A CA 1
ATOM 1561 C C . ASP A 1 196 ? 38.478 14.334 -59.943 1.00 98.00 196 ASP A C 1
ATOM 1563 O O . ASP A 1 196 ? 39.071 14.328 -61.025 1.00 98.00 196 ASP A O 1
ATOM 1567 N N . ALA A 1 197 ? 38.155 13.192 -59.326 1.00 97.44 197 ALA A N 1
ATOM 1568 C CA . ALA A 1 197 ? 38.485 11.867 -59.856 1.00 97.44 197 ALA A CA 1
ATOM 1569 C C . ALA A 1 197 ? 37.800 11.584 -61.204 1.00 97.44 197 ALA A C 1
ATOM 1571 O O . ALA A 1 197 ? 38.419 11.032 -62.118 1.00 97.44 197 ALA A O 1
ATOM 1572 N N . ASN A 1 198 ? 36.534 11.987 -61.360 1.00 97.81 198 ASN A N 1
ATOM 1573 C CA . ASN A 1 198 ? 35.816 11.846 -62.626 1.00 97.81 198 ASN A CA 1
ATOM 1574 C C . ASN A 1 198 ? 36.446 12.689 -63.741 1.00 97.81 198 ASN A C 1
ATOM 1576 O O . ASN A 1 198 ? 36.559 12.206 -64.870 1.00 97.81 198 ASN A O 1
ATOM 1580 N N . LYS A 1 199 ? 36.895 13.909 -63.423 1.00 97.62 199 LYS A N 1
ATOM 1581 C CA . LYS A 1 199 ? 37.597 14.780 -64.371 1.00 97.62 199 LYS A CA 1
ATOM 1582 C C . LYS A 1 199 ? 38.924 14.166 -64.819 1.00 97.62 199 LYS A C 1
ATOM 1584 O O . LYS A 1 199 ? 39.144 14.010 -66.014 1.00 97.62 199 LYS A O 1
ATOM 1589 N N . LEU A 1 200 ? 39.752 13.713 -63.876 1.00 97.88 200 LEU A N 1
ATOM 1590 C CA . LEU A 1 200 ? 41.015 13.034 -64.193 1.00 97.88 200 LEU A CA 1
ATOM 1591 C C . LEU A 1 200 ? 40.804 11.782 -65.053 1.00 97.88 200 LEU A C 1
ATOM 1593 O O . LEU A 1 200 ? 41.568 11.524 -65.980 1.00 97.88 200 LEU A O 1
ATOM 1597 N N . ARG A 1 201 ? 39.744 11.010 -64.784 1.00 97.38 201 ARG A N 1
ATOM 1598 C CA . ARG A 1 201 ? 39.388 9.847 -65.608 1.00 97.38 201 ARG A CA 1
ATOM 1599 C C . ARG A 1 201 ? 39.029 10.246 -67.042 1.00 97.38 201 ARG A C 1
ATOM 1601 O O . ARG A 1 201 ? 39.380 9.529 -67.975 1.00 97.38 201 ARG A O 1
ATOM 1608 N N . GLN A 1 202 ? 38.323 11.360 -67.227 1.00 97.06 202 GLN A N 1
ATOM 1609 C CA . GLN A 1 202 ? 38.005 11.886 -68.555 1.00 97.06 202 GLN A CA 1
ATOM 1610 C C . GLN A 1 202 ? 39.272 12.327 -69.298 1.00 97.06 202 GLN A C 1
ATOM 1612 O O . GLN A 1 202 ? 39.434 11.968 -70.465 1.00 97.06 202 GLN A O 1
ATOM 1617 N N . ASP A 1 203 ? 40.178 13.026 -68.614 1.00 97.12 203 ASP A N 1
ATOM 1618 C CA . ASP A 1 203 ? 41.453 13.475 -69.180 1.00 97.12 203 ASP A CA 1
ATOM 1619 C C . ASP A 1 203 ? 42.327 12.281 -69.609 1.00 97.12 203 ASP A C 1
ATOM 1621 O O . ASP A 1 203 ? 42.850 12.265 -70.723 1.00 97.12 203 ASP A O 1
ATOM 1625 N N . LEU A 1 204 ? 42.418 11.228 -68.783 1.00 97.00 204 LEU A N 1
ATOM 1626 C CA . LEU A 1 204 ? 43.126 9.986 -69.130 1.00 97.00 204 LEU A CA 1
ATOM 1627 C C . LEU A 1 204 ? 42.543 9.313 -70.377 1.00 97.00 204 LEU A C 1
ATOM 1629 O O . LEU A 1 204 ? 43.287 8.961 -71.290 1.00 97.00 204 LEU A O 1
ATOM 1633 N N . ASN A 1 205 ? 41.216 9.185 -70.456 1.00 96.25 205 ASN A N 1
ATOM 1634 C CA . ASN A 1 205 ? 40.556 8.612 -71.631 1.00 96.25 205 ASN A CA 1
ATOM 1635 C C . ASN A 1 205 ? 40.820 9.433 -72.907 1.00 96.25 205 ASN A C 1
ATOM 1637 O O . ASN A 1 205 ? 40.948 8.860 -73.994 1.00 96.25 205 ASN A O 1
ATOM 1641 N N . GLY A 1 206 ? 40.887 10.764 -72.783 1.00 96.81 206 GLY A N 1
ATOM 1642 C CA . GLY A 1 206 ? 41.245 11.671 -73.874 1.00 96.81 206 GLY A CA 1
ATOM 1643 C C . GLY A 1 206 ? 42.680 11.452 -74.352 1.00 96.81 206 GLY A C 1
ATOM 1644 O O . GLY A 1 206 ? 42.902 11.215 -75.541 1.00 96.81 206 GLY A O 1
ATOM 1645 N N . ASN A 1 207 ? 43.632 11.429 -73.418 1.00 96.88 207 ASN A N 1
ATOM 1646 C CA . ASN A 1 207 ? 45.042 11.169 -73.710 1.00 96.88 207 ASN A CA 1
ATOM 1647 C C . ASN A 1 207 ? 45.246 9.789 -74.358 1.00 96.88 207 ASN A C 1
ATOM 1649 O O . ASN A 1 207 ? 45.969 9.673 -75.345 1.00 96.88 207 ASN A O 1
ATOM 1653 N N . ASP A 1 208 ? 44.560 8.747 -73.880 1.00 97.69 208 ASP A N 1
ATOM 1654 C CA . ASP A 1 208 ? 44.607 7.409 -74.484 1.00 97.69 208 ASP A CA 1
ATOM 1655 C C . ASP A 1 208 ? 44.106 7.405 -75.938 1.00 97.69 208 ASP A C 1
ATOM 1657 O O . ASP A 1 208 ? 44.631 6.681 -76.790 1.00 97.69 208 ASP A O 1
ATOM 1661 N N . ALA A 1 209 ? 43.081 8.205 -76.253 1.00 95.38 209 ALA A N 1
ATOM 1662 C CA . ALA A 1 209 ? 42.588 8.349 -77.620 1.00 95.38 209 ALA A CA 1
ATOM 1663 C C . ALA A 1 209 ? 43.606 9.057 -78.525 1.00 95.38 209 ALA A C 1
ATOM 1665 O O . ALA A 1 209 ? 43.810 8.622 -79.664 1.00 95.38 209 ALA A O 1
ATOM 1666 N N . GLU A 1 210 ? 44.271 10.095 -78.016 1.00 96.38 210 GLU A N 1
ATOM 1667 C CA . GLU A 1 210 ? 45.337 10.799 -78.727 1.00 96.38 210 GLU A CA 1
ATOM 1668 C C . GLU A 1 210 ? 46.543 9.887 -78.980 1.00 96.38 210 GLU A C 1
ATOM 1670 O O . GLU A 1 210 ? 46.996 9.785 -80.122 1.00 96.38 210 GLU A O 1
ATOM 1675 N N . ILE A 1 211 ? 47.000 9.147 -77.962 1.00 97.25 211 ILE A N 1
ATOM 1676 C CA . ILE A 1 211 ? 48.087 8.166 -78.085 1.00 97.25 211 ILE A CA 1
ATOM 1677 C C . ILE A 1 211 ? 47.752 7.142 -79.172 1.00 97.25 211 ILE A C 1
ATOM 1679 O O . ILE A 1 211 ? 48.563 6.929 -80.074 1.00 97.25 211 ILE A O 1
ATOM 1683 N N . ARG A 1 212 ? 46.541 6.561 -79.162 1.00 94.75 212 ARG A N 1
ATOM 1684 C CA . ARG A 1 212 ? 46.099 5.640 -80.228 1.00 94.75 212 ARG A CA 1
ATOM 1685 C C . ARG A 1 212 ? 46.138 6.294 -81.613 1.00 94.75 212 ARG A C 1
ATOM 1687 O O . ARG A 1 212 ? 46.533 5.646 -82.584 1.00 94.75 212 ARG A O 1
ATOM 1694 N N . GLY A 1 213 ? 45.725 7.557 -81.721 1.00 95.81 213 GLY A N 1
ATOM 1695 C CA . GLY A 1 213 ? 45.763 8.320 -82.969 1.00 95.81 213 GLY A CA 1
ATOM 1696 C C . GLY A 1 213 ? 47.188 8.556 -83.478 1.00 95.81 213 GLY A C 1
ATOM 1697 O O . GLY A 1 213 ? 47.471 8.316 -84.653 1.00 95.81 213 GLY A O 1
ATOM 1698 N N . LEU A 1 214 ? 48.096 8.975 -82.595 1.00 95.81 214 LEU A N 1
ATOM 1699 C CA . LEU A 1 214 ? 49.511 9.175 -82.908 1.00 95.81 214 LEU A CA 1
ATOM 1700 C C . LEU A 1 214 ? 50.201 7.859 -83.281 1.00 95.81 214 LEU A C 1
ATOM 1702 O O . LEU A 1 214 ? 50.918 7.822 -84.278 1.00 95.81 214 LEU A O 1
ATOM 1706 N N . SER A 1 215 ? 49.942 6.765 -82.558 1.00 95.81 215 SER A N 1
ATOM 1707 C CA . SER A 1 215 ? 50.475 5.439 -82.898 1.00 95.81 215 SER A CA 1
ATOM 1708 C C . SER A 1 215 ? 50.076 5.001 -84.306 1.00 95.81 215 SER A C 1
ATOM 1710 O O . SER A 1 215 ? 50.916 4.480 -85.038 1.00 95.81 215 SER A O 1
ATOM 1712 N N . ARG A 1 216 ? 48.828 5.265 -84.721 1.00 95.19 216 ARG A N 1
ATOM 1713 C CA . ARG A 1 216 ? 48.370 4.969 -86.085 1.00 95.19 216 ARG A CA 1
ATOM 1714 C C . ARG A 1 216 ? 49.143 5.776 -87.129 1.00 95.19 216 ARG A C 1
ATOM 1716 O O . ARG A 1 216 ? 49.657 5.190 -88.074 1.00 95.19 216 ARG A O 1
ATOM 1723 N N . LYS A 1 217 ? 49.312 7.088 -86.916 1.00 95.69 217 LYS A N 1
ATOM 1724 C CA . LYS A 1 217 ? 50.110 7.951 -87.809 1.00 95.69 217 LYS A CA 1
ATOM 1725 C C . LYS A 1 217 ? 51.561 7.485 -87.922 1.00 95.69 217 LYS A C 1
ATOM 1727 O O . LYS A 1 217 ? 52.114 7.457 -89.015 1.00 95.69 217 LYS A O 1
ATOM 1732 N N . VAL A 1 218 ? 52.184 7.099 -86.807 1.00 94.44 218 VAL A N 1
ATOM 1733 C CA . VAL A 1 218 ? 53.549 6.546 -86.809 1.00 94.44 218 VAL A CA 1
ATOM 1734 C C . VAL A 1 218 ? 53.613 5.259 -87.636 1.00 94.44 218 VAL A C 1
ATOM 1736 O O . VAL A 1 218 ? 54.553 5.073 -88.406 1.00 94.44 218 VAL A O 1
ATOM 1739 N N . GLN A 1 219 ? 52.612 4.386 -87.516 1.00 93.12 219 GLN A N 1
ATOM 1740 C CA . GLN A 1 219 ? 52.538 3.144 -88.283 1.00 93.12 219 GLN A CA 1
ATOM 1741 C C . GLN A 1 219 ? 52.350 3.405 -89.788 1.00 93.12 219 GLN A C 1
ATOM 1743 O O . GLN A 1 219 ? 53.036 2.787 -90.599 1.00 93.12 219 GLN A O 1
ATOM 1748 N N . GLU A 1 220 ? 51.487 4.353 -90.157 1.00 91.88 220 GLU A N 1
ATOM 1749 C CA . GLU A 1 220 ? 51.287 4.799 -91.544 1.00 91.88 220 GLU A CA 1
ATOM 1750 C C . GLU A 1 220 ? 52.574 5.378 -92.149 1.00 91.88 220 GLU A C 1
ATOM 1752 O O . GLU A 1 220 ? 52.977 4.981 -93.242 1.00 91.88 220 GLU A O 1
ATOM 1757 N N . LEU A 1 221 ? 53.266 6.264 -91.424 1.00 92.50 221 LEU A N 1
ATOM 1758 C CA . LEU A 1 221 ? 54.534 6.848 -91.872 1.00 92.50 221 LEU A CA 1
ATOM 1759 C C . LEU A 1 221 ? 55.634 5.795 -92.035 1.00 92.50 221 LEU A C 1
ATOM 1761 O O . LEU A 1 221 ? 56.422 5.872 -92.977 1.00 92.50 221 LEU A O 1
ATOM 1765 N N . LYS A 1 222 ? 55.679 4.795 -91.150 1.00 92.06 222 LYS A N 1
ATOM 1766 C CA . LYS A 1 222 ? 56.634 3.690 -91.252 1.00 92.06 222 LYS A CA 1
ATOM 1767 C C . LYS A 1 222 ? 56.399 2.853 -92.512 1.00 92.06 222 LYS A C 1
ATOM 1769 O O . LYS A 1 222 ? 57.354 2.564 -93.229 1.00 92.06 222 LYS A O 1
ATOM 1774 N N . LEU A 1 223 ? 55.141 2.518 -92.809 1.00 88.38 223 LEU A N 1
ATOM 1775 C CA . LEU A 1 223 ? 54.778 1.812 -94.041 1.00 88.38 223 LEU A CA 1
ATOM 1776 C C . LEU A 1 223 ? 55.143 2.636 -95.285 1.00 88.38 223 LEU A C 1
ATOM 1778 O O . LEU A 1 223 ? 55.726 2.097 -96.222 1.00 88.38 223 LEU A O 1
ATOM 1782 N N . ALA A 1 224 ? 54.870 3.947 -95.273 1.00 81.62 224 ALA A N 1
ATOM 1783 C CA . ALA A 1 224 ? 55.250 4.840 -96.365 1.00 81.62 224 ALA A CA 1
ATOM 1784 C C . ALA A 1 224 ? 56.774 4.845 -96.590 1.00 81.62 224 ALA A C 1
ATOM 1786 O O . ALA A 1 224 ? 57.226 4.667 -97.718 1.00 81.62 224 ALA A O 1
ATOM 1787 N N . GLN A 1 225 ? 57.578 4.957 -95.527 1.00 82.06 225 GLN A N 1
ATOM 1788 C CA . GLN A 1 225 ? 59.041 4.909 -95.622 1.00 82.06 225 GLN A CA 1
ATOM 1789 C C . GLN A 1 225 ? 59.550 3.586 -96.219 1.00 82.06 225 GLN A C 1
ATOM 1791 O O . GLN A 1 225 ? 60.422 3.607 -97.088 1.00 82.06 225 GLN A O 1
ATOM 1796 N N . GLU A 1 226 ? 59.009 2.445 -95.782 1.00 76.81 226 GLU A N 1
ATOM 1797 C CA . GLU A 1 226 ? 59.383 1.125 -96.308 1.00 76.81 226 GLU A CA 1
ATOM 1798 C C . GLU A 1 226 ? 59.066 1.004 -97.811 1.00 76.81 226 GLU A C 1
ATOM 1800 O O . GLU A 1 226 ? 59.886 0.488 -98.576 1.00 76.81 226 GLU A O 1
ATOM 1805 N N . THR A 1 227 ? 57.936 1.559 -98.269 1.00 72.44 227 THR A N 1
ATOM 1806 C CA . THR A 1 227 ? 57.599 1.591 -99.703 1.00 72.44 227 THR A CA 1
ATOM 1807 C C . THR A 1 227 ? 58.522 2.493 -100.530 1.00 72.44 227 THR A C 1
ATOM 1809 O O . THR A 1 227 ? 58.927 2.096 -101.623 1.00 72.44 227 THR A O 1
ATOM 1812 N N . THR A 1 228 ? 58.928 3.664 -100.023 1.00 68.75 228 THR A N 1
ATOM 1813 C CA . THR A 1 228 ? 59.814 4.588 -100.757 1.00 68.75 228 THR A CA 1
ATOM 1814 C C . THR A 1 228 ? 61.234 4.038 -100.896 1.00 68.75 228 THR A C 1
ATOM 1816 O O . THR A 1 228 ? 61.813 4.095 -101.977 1.00 68.75 228 THR A O 1
ATOM 1819 N N . VAL A 1 229 ? 61.783 3.431 -99.835 1.00 66.19 229 VAL A N 1
ATOM 1820 C CA . VAL A 1 229 ? 63.117 2.798 -99.877 1.00 66.19 229 VAL A CA 1
ATOM 1821 C C . VAL A 1 229 ? 63.139 1.622 -100.859 1.00 66.19 229 VAL A C 1
ATOM 1823 O O . VAL A 1 229 ? 64.135 1.406 -101.551 1.00 66.19 229 VAL A O 1
ATOM 1826 N N . SER A 1 230 ? 62.035 0.875 -100.961 1.00 60.31 230 SER A N 1
ATOM 1827 C CA . SER A 1 230 ? 61.903 -0.201 -101.947 1.00 60.31 230 SER A CA 1
ATOM 1828 C C . SER A 1 230 ? 61.940 0.325 -103.391 1.00 60.31 230 SER A C 1
ATOM 1830 O O . SER A 1 230 ? 62.642 -0.248 -104.227 1.00 60.31 230 SER A O 1
ATOM 1832 N N . LEU A 1 231 ? 61.260 1.445 -103.675 1.00 61.41 231 LEU A N 1
ATOM 1833 C CA . LEU A 1 231 ? 61.284 2.097 -104.991 1.00 61.41 231 LEU A CA 1
ATOM 1834 C C . LEU A 1 231 ? 62.688 2.614 -105.360 1.00 61.41 231 LEU A C 1
ATOM 1836 O O . LEU A 1 231 ? 63.146 2.370 -106.478 1.00 61.41 231 LEU A O 1
ATOM 1840 N N . ASP A 1 232 ? 63.404 3.245 -104.425 1.00 58.09 232 ASP A N 1
ATOM 1841 C CA . ASP A 1 232 ? 64.764 3.757 -104.666 1.00 58.09 232 ASP A CA 1
ATOM 1842 C C . ASP A 1 232 ? 65.790 2.637 -104.897 1.00 58.09 232 ASP A C 1
ATOM 1844 O O . ASP A 1 232 ? 66.653 2.748 -105.775 1.00 58.09 232 ASP A O 1
ATOM 1848 N N . LEU A 1 233 ? 65.690 1.516 -104.173 1.00 58.72 233 LEU A N 1
ATOM 1849 C CA . LEU A 1 233 ? 66.558 0.356 -104.405 1.00 58.72 233 LEU A CA 1
ATOM 1850 C C . LEU A 1 233 ? 66.320 -0.263 -105.789 1.00 58.72 233 LEU A C 1
ATOM 1852 O O . LEU A 1 233 ? 67.283 -0.632 -106.463 1.00 58.72 233 LEU A O 1
ATOM 1856 N N . GLN A 1 234 ? 65.067 -0.335 -106.249 1.00 55.94 234 GLN A N 1
ATOM 1857 C CA . GLN A 1 234 ? 64.760 -0.817 -107.599 1.00 55.94 234 GLN A CA 1
ATOM 1858 C C . GLN A 1 234 ? 65.234 0.151 -108.693 1.00 55.94 234 GLN A C 1
ATOM 1860 O O . GLN A 1 234 ? 65.747 -0.296 -109.722 1.00 55.94 234 GLN A O 1
ATOM 1865 N N . ALA A 1 235 ? 65.132 1.464 -108.467 1.00 52.41 235 ALA A N 1
ATOM 1866 C CA . ALA A 1 235 ? 65.648 2.472 -109.389 1.00 52.41 235 ALA A CA 1
ATOM 1867 C C . ALA A 1 235 ? 67.186 2.432 -109.484 1.00 52.41 235 ALA A C 1
ATOM 1869 O O . ALA A 1 235 ? 67.741 2.499 -110.581 1.00 52.41 235 ALA A O 1
ATOM 1870 N N . THR A 1 236 ? 67.880 2.238 -108.360 1.00 52.88 236 THR A N 1
ATOM 1871 C CA . THR A 1 236 ? 69.352 2.230 -108.306 1.00 52.88 236 THR A CA 1
ATOM 1872 C C . THR A 1 236 ? 69.950 0.911 -108.814 1.00 52.88 236 THR A C 1
ATOM 1874 O O . THR A 1 236 ? 70.971 0.917 -109.505 1.00 52.88 236 THR A O 1
ATOM 1877 N N . ALA A 1 237 ? 69.293 -0.231 -108.572 1.00 51.28 237 ALA A N 1
ATOM 1878 C CA . ALA A 1 237 ? 69.725 -1.529 -109.102 1.00 51.28 237 ALA A CA 1
ATOM 1879 C C . ALA A 1 237 ? 69.718 -1.573 -110.642 1.00 51.28 237 ALA A C 1
ATOM 1881 O O . ALA A 1 237 ? 70.546 -2.255 -111.247 1.00 51.28 237 ALA A O 1
ATOM 1882 N N . LYS A 1 238 ? 68.847 -0.792 -111.293 1.00 49.31 238 LYS A N 1
ATOM 1883 C CA . LYS A 1 238 ? 68.835 -0.659 -112.756 1.00 49.31 238 LYS A CA 1
ATOM 1884 C C . LYS A 1 238 ? 70.030 0.142 -113.302 1.00 49.31 238 LYS A C 1
ATOM 1886 O O . LYS A 1 238 ? 70.351 -0.000 -114.477 1.00 49.31 238 LYS A O 1
ATOM 1891 N N . VAL A 1 239 ? 70.713 0.933 -112.468 1.00 50.59 239 VAL A N 1
ATOM 1892 C CA . VAL A 1 239 ? 71.886 1.743 -112.857 1.00 50.59 239 VAL A CA 1
ATOM 1893 C C . VAL A 1 239 ? 73.208 0.986 -112.649 1.00 50.59 239 VAL A C 1
ATOM 1895 O O . VAL A 1 239 ? 74.155 1.194 -113.400 1.00 50.59 239 VAL A O 1
ATOM 1898 N N . ALA A 1 240 ? 73.285 0.057 -111.689 1.00 46.50 240 ALA A N 1
ATOM 1899 C CA . ALA A 1 240 ? 74.536 -0.629 -111.333 1.00 46.50 240 ALA A CA 1
ATOM 1900 C C . ALA A 1 240 ? 74.883 -1.881 -112.174 1.00 46.50 240 ALA A C 1
ATOM 1902 O O . ALA A 1 240 ? 75.982 -2.414 -112.049 1.00 46.50 240 ALA A O 1
ATOM 1903 N N . ALA A 1 241 ? 74.000 -2.361 -113.058 1.00 43.34 241 ALA A N 1
ATOM 1904 C CA . ALA A 1 241 ? 74.238 -3.577 -113.853 1.00 43.34 241 ALA A CA 1
ATOM 1905 C C . ALA A 1 241 ? 75.148 -3.385 -115.096 1.00 43.34 241 ALA A C 1
ATOM 1907 O O . ALA A 1 241 ? 75.277 -4.298 -115.910 1.00 43.34 241 ALA A O 1
ATOM 1908 N N . GLN A 1 242 ? 75.806 -2.230 -115.255 1.00 42.97 242 GLN A N 1
ATOM 1909 C CA . GLN A 1 242 ? 76.729 -1.926 -116.361 1.00 42.97 242 GLN A CA 1
ATOM 1910 C C . GLN A 1 242 ? 78.123 -1.503 -115.858 1.00 42.97 242 GLN A C 1
ATOM 1912 O O . GLN A 1 242 ? 78.570 -0.403 -116.149 1.00 42.97 242 GLN A O 1
ATOM 1917 N N . ALA A 1 243 ? 78.843 -2.348 -115.112 1.00 38.34 243 ALA A N 1
ATOM 1918 C CA . ALA A 1 243 ? 80.308 -2.237 -114.993 1.00 38.34 243 ALA A CA 1
ATOM 1919 C C . ALA A 1 243 ? 80.944 -3.454 -114.291 1.00 38.34 243 ALA A C 1
ATOM 1921 O O . ALA A 1 243 ? 80.794 -3.604 -113.087 1.00 38.34 243 ALA A O 1
ATOM 1922 N N . VAL A 1 244 ? 81.714 -4.233 -115.072 1.00 38.53 244 VAL A N 1
ATOM 1923 C CA . VAL A 1 244 ? 82.977 -4.940 -114.723 1.00 38.53 244 VAL A CA 1
ATOM 1924 C C . VAL A 1 244 ? 82.887 -6.002 -113.602 1.00 38.53 244 VAL A C 1
ATOM 1926 O O . VAL A 1 244 ? 82.561 -5.713 -112.465 1.00 38.53 244 VAL A O 1
ATOM 1929 N N . GLY A 1 245 ? 83.137 -7.296 -113.828 1.00 36.50 245 GLY A N 1
ATOM 1930 C CA . GLY A 1 245 ? 84.345 -7.898 -114.412 1.00 36.50 245 GLY A CA 1
ATOM 1931 C C . GLY A 1 245 ? 85.209 -8.481 -113.275 1.00 36.50 245 GLY A C 1
ATOM 1932 O O . GLY A 1 245 ? 85.679 -7.739 -112.425 1.00 36.50 245 GLY A O 1
ATOM 1933 N N . GLY A 1 246 ? 85.337 -9.812 -113.223 1.00 42.28 246 GLY A N 1
ATOM 1934 C CA . GLY A 1 246 ? 85.730 -10.619 -112.054 1.00 42.28 246 GLY A CA 1
ATOM 1935 C C . GLY A 1 246 ? 87.032 -10.295 -111.296 1.00 42.28 246 GLY A C 1
ATOM 1936 O O . GLY A 1 246 ? 88.053 -9.961 -111.886 1.00 42.28 246 GLY A O 1
ATOM 1937 N N . PHE A 1 247 ? 87.012 -10.561 -109.982 1.00 33.53 247 PHE A N 1
ATOM 1938 C CA . PHE A 1 247 ? 88.166 -11.022 -109.196 1.00 33.53 247 PHE A CA 1
ATOM 1939 C C . PHE A 1 247 ? 87.684 -11.811 -107.960 1.00 33.53 247 PHE A C 1
ATOM 1941 O O . PHE A 1 247 ? 86.720 -11.426 -107.301 1.00 33.53 247 PHE A O 1
ATOM 1948 N N . ILE A 1 248 ? 88.333 -12.940 -107.665 1.00 47.97 248 ILE A N 1
ATOM 1949 C CA . ILE A 1 248 ? 88.007 -13.855 -106.559 1.00 47.97 248 ILE A CA 1
ATOM 1950 C C . ILE A 1 248 ? 88.636 -13.318 -105.264 1.00 47.97 248 ILE A C 1
ATOM 1952 O O . ILE A 1 248 ? 89.854 -13.185 -105.178 1.00 47.97 248 ILE A O 1
ATOM 1956 N N . GLY A 1 249 ? 87.817 -13.056 -104.241 1.00 38.25 249 GLY A N 1
ATOM 1957 C CA . GLY A 1 249 ? 88.264 -12.678 -102.899 1.00 38.25 249 GLY A CA 1
ATOM 1958 C C . GLY A 1 249 ? 87.152 -12.870 -101.866 1.00 38.25 249 GLY A C 1
ATOM 1959 O O . GLY A 1 249 ? 86.075 -12.294 -101.977 1.00 38.25 249 GLY A O 1
ATOM 1960 N N . LYS A 1 250 ? 87.397 -13.718 -100.865 1.00 49.03 250 LYS A N 1
ATOM 1961 C CA . LYS A 1 250 ? 86.480 -14.024 -99.760 1.00 49.03 250 LYS A CA 1
ATOM 1962 C C . LYS A 1 250 ? 86.370 -12.792 -98.849 1.00 49.03 250 LYS A C 1
ATOM 1964 O O . LYS A 1 250 ? 87.343 -12.455 -98.181 1.00 49.03 250 LYS A O 1
ATOM 1969 N N . VAL A 1 251 ? 85.213 -12.128 -98.810 1.00 45.09 251 VAL A N 1
ATOM 1970 C CA . VAL A 1 251 ? 84.966 -10.986 -97.912 1.00 45.09 251 VAL A CA 1
ATOM 1971 C C . VAL A 1 251 ? 84.034 -11.418 -96.782 1.00 45.09 251 VAL A C 1
ATOM 1973 O O . VAL A 1 251 ? 82.846 -11.656 -96.981 1.00 45.09 251 VAL A O 1
ATOM 1976 N N . THR A 1 252 ? 84.592 -11.522 -95.578 1.00 43.50 252 THR A N 1
ATOM 1977 C CA . THR A 1 252 ? 83.846 -11.696 -94.328 1.00 43.50 252 THR A CA 1
ATOM 1978 C C . THR A 1 252 ? 83.485 -10.311 -93.791 1.00 43.50 252 THR A C 1
ATOM 1980 O O . THR A 1 252 ? 84.380 -9.572 -93.384 1.00 43.50 252 THR A O 1
ATOM 1983 N N . LEU A 1 253 ? 82.198 -9.950 -93.756 1.00 38.50 253 LEU A N 1
ATOM 1984 C CA . LEU A 1 253 ? 81.733 -8.721 -93.099 1.00 38.50 253 LEU A CA 1
ATOM 1985 C C . LEU A 1 253 ? 81.151 -9.042 -91.722 1.00 38.50 253 LEU A C 1
ATOM 1987 O O . LEU A 1 253 ? 80.099 -9.661 -91.585 1.00 38.50 253 LEU A O 1
ATOM 1991 N N . LYS A 1 254 ? 81.880 -8.605 -90.694 1.00 33.34 254 LYS A N 1
ATOM 1992 C CA . LYS A 1 254 ? 81.486 -8.610 -89.286 1.00 33.34 254 LYS A CA 1
ATOM 1993 C C . LYS A 1 254 ? 80.851 -7.253 -88.987 1.00 33.34 254 LYS A C 1
ATOM 1995 O O . LYS A 1 254 ? 81.547 -6.243 -89.034 1.00 33.34 254 LYS A O 1
ATOM 2000 N N . VAL A 1 255 ? 79.558 -7.221 -88.673 1.00 41.69 255 VAL A N 1
ATOM 2001 C CA . VAL A 1 255 ? 78.896 -6.001 -88.188 1.00 41.69 255 VAL A CA 1
ATOM 2002 C C . VAL A 1 255 ? 78.767 -6.094 -86.671 1.00 41.69 255 VAL A C 1
ATOM 2004 O O . VAL A 1 255 ? 78.091 -6.968 -86.137 1.00 41.69 255 VAL A O 1
ATOM 2007 N N . SER A 1 256 ? 79.482 -5.203 -85.990 1.00 32.69 256 SER A N 1
ATOM 2008 C CA . SER A 1 256 ? 79.417 -4.940 -84.554 1.00 32.69 256 SER A CA 1
ATOM 2009 C C . SER A 1 256 ? 78.807 -3.555 -84.366 1.00 32.69 256 SER A C 1
ATOM 2011 O O . SER A 1 256 ? 79.344 -2.590 -84.906 1.00 32.69 256 SER A O 1
ATOM 2013 N N . SER A 1 257 ? 77.763 -3.430 -83.549 1.00 38.56 257 SER A N 1
ATOM 2014 C CA . SER A 1 257 ? 77.363 -2.138 -82.983 1.00 38.56 257 SER A CA 1
ATOM 2015 C C . SER A 1 257 ? 76.952 -2.301 -81.524 1.00 38.56 257 SER A C 1
ATOM 2017 O O . SER A 1 257 ? 76.122 -3.141 -81.177 1.00 38.56 257 SER A O 1
ATOM 2019 N N . ALA A 1 258 ? 77.615 -1.505 -80.690 1.00 33.31 258 ALA A N 1
ATOM 2020 C CA . ALA A 1 258 ? 77.696 -1.601 -79.247 1.00 33.31 258 ALA A CA 1
ATOM 2021 C C . ALA A 1 258 ? 76.511 -0.955 -78.513 1.00 33.31 258 ALA A C 1
ATOM 2023 O O . ALA A 1 258 ? 75.902 0.010 -78.965 1.00 33.31 258 ALA A O 1
ATOM 2024 N N . SER A 1 259 ? 76.261 -1.488 -77.318 1.00 36.81 259 SER A N 1
ATOM 2025 C CA . SER A 1 259 ? 75.404 -0.930 -76.274 1.00 36.81 259 SER A CA 1
ATOM 2026 C C . SER A 1 259 ? 75.995 0.364 -75.702 1.00 36.81 259 SER A C 1
ATOM 2028 O O . SER A 1 259 ? 77.193 0.438 -75.429 1.00 36.81 259 SER A O 1
ATOM 2030 N N . THR A 1 260 ? 75.150 1.347 -75.384 1.00 37.94 260 THR A N 1
ATOM 2031 C CA . THR A 1 260 ? 75.468 2.360 -74.367 1.00 37.94 260 THR A CA 1
ATOM 2032 C C . THR A 1 260 ? 74.236 2.630 -73.505 1.00 37.94 260 THR A C 1
ATOM 2034 O O . THR A 1 260 ? 73.229 3.148 -73.976 1.00 37.94 260 THR A O 1
ATOM 2037 N N . ARG A 1 261 ? 74.330 2.264 -72.220 1.00 39.62 261 ARG A N 1
ATOM 2038 C CA . ARG A 1 261 ? 73.434 2.717 -71.148 1.00 39.62 261 ARG A CA 1
ATOM 2039 C C . ARG A 1 261 ? 73.843 4.127 -70.713 1.00 39.62 261 ARG A C 1
ATOM 2041 O O . ARG A 1 261 ? 75.032 4.372 -70.524 1.00 39.62 261 ARG A O 1
ATOM 2048 N N . ARG A 1 262 ? 72.871 4.987 -70.398 1.00 37.53 262 ARG A N 1
ATOM 2049 C CA . ARG A 1 262 ? 72.980 5.960 -69.297 1.00 37.53 262 ARG A CA 1
ATOM 2050 C C . ARG A 1 262 ? 71.661 6.014 -68.541 1.00 37.53 262 ARG A C 1
ATOM 2052 O O . ARG A 1 262 ? 70.609 6.219 -69.133 1.00 37.53 262 ARG A O 1
ATOM 2059 N N . ALA A 1 263 ? 71.762 5.805 -67.236 1.00 42.97 263 ALA A N 1
ATOM 2060 C CA . ALA A 1 263 ? 70.736 6.100 -66.253 1.00 42.97 263 ALA A CA 1
ATOM 2061 C C . ALA A 1 263 ? 70.876 7.561 -65.796 1.00 42.97 263 ALA A C 1
ATOM 2063 O O . ALA A 1 263 ? 71.998 8.060 -65.718 1.00 42.97 263 ALA A O 1
ATOM 2064 N N . CYS A 1 264 ? 69.764 8.207 -65.438 1.00 32.53 264 CYS A N 1
ATOM 2065 C CA . CYS A 1 264 ? 69.742 9.245 -64.408 1.00 32.53 264 CYS A CA 1
ATOM 2066 C C . CYS A 1 264 ? 68.336 9.346 -63.794 1.00 32.53 264 CYS A C 1
ATOM 2068 O O . CYS A 1 264 ? 67.327 9.378 -64.491 1.00 32.53 264 CYS A O 1
ATOM 2070 N N . SER A 1 265 ? 68.326 9.338 -62.469 1.00 43.56 265 SER A N 1
ATOM 2071 C CA . SER A 1 265 ? 67.224 9.378 -61.508 1.00 43.56 265 SER A CA 1
ATOM 2072 C C . SER A 1 265 ? 66.730 10.797 -61.209 1.00 43.56 265 SER A C 1
ATOM 2074 O O . SER A 1 265 ? 67.570 11.688 -61.131 1.00 43.56 265 SER A O 1
ATOM 2076 N N . MET A 1 266 ? 65.445 10.968 -60.868 1.00 36.69 266 MET A N 1
ATOM 2077 C CA . MET A 1 266 ? 64.998 11.690 -59.655 1.00 36.69 266 MET A CA 1
ATOM 2078 C C . MET A 1 266 ? 63.465 11.708 -59.553 1.00 36.69 266 MET A C 1
ATOM 2080 O O . MET A 1 266 ? 62.801 12.298 -60.397 1.00 36.69 266 MET A O 1
ATOM 2084 N N . TRP A 1 267 ? 62.924 11.104 -58.494 1.00 37.56 267 TRP A N 1
ATOM 2085 C CA . TRP A 1 267 ? 61.611 11.417 -57.923 1.00 37.56 267 TRP A CA 1
ATOM 2086 C C . TRP A 1 267 ? 61.846 11.758 -56.449 1.00 37.56 267 TRP A C 1
ATOM 2088 O O . TRP A 1 267 ? 62.583 11.043 -55.761 1.00 37.56 267 TRP A O 1
ATOM 2098 N N . ARG A 1 268 ? 61.243 12.852 -55.993 1.00 49.62 268 ARG A N 1
ATOM 2099 C CA . ARG A 1 268 ? 60.995 13.165 -54.590 1.00 49.62 268 ARG A CA 1
ATOM 2100 C C . ARG A 1 268 ? 59.588 13.726 -54.495 1.00 49.62 268 ARG A C 1
ATOM 2102 O O . ARG A 1 268 ? 59.226 14.474 -55.430 1.00 49.62 268 ARG A O 1
#

Foldseek 3Di:
DDDPPPFDKDKDWDADPQWIKIKIARLPVRWIWIFDGHHPVNWDDPQQDDPPDGSVNVSVQVVVQSVCCVPDPCVPQWDWDQDPPRKIKIKGWDWDDDPNDTDTRITITIIHIDDDDPVRSVVSVVVVVVVVVVVCCVCVVPVVVVVVVVVVVVVVVVVVVVVVVVVVVVVVVVVVVVVVVVVVVVVVVVVVVVVVVVVVVVVVVVVVVVVVVVVVVVVVVVVVVVVVVVVVVVVVVVVPPPDDDDDDDDDDDDDDDDDDDDDDDDDD